Protein AF-A0A1F2S5M9-F1 (afdb_monomer_lite)

Sequence (280 aa):
MNDLARQRQQELHKTRPYYQCRPSGPESERYGGWKRVLQTPAAIAILNDDLTYRLVHMDGRQLEANPAPSWMGYSVGRWEGDTLVVESAGFNDKTWVSRYGVSHTEALRITERYRRSDFGHLQVEVTYTDPAAYVKPWGFKLDMALAADTEMLEAVCENSSEHWAGSLSDAANRAVSLPPDVLARYVGVYSGRYGGNTRTIDVSLSGGQLVAKIVGATAVEGGLGATGLDEDAARVLVPQSQTLFDGVGLGYQFVVDDKGVATALVEIHVSGSYAYPRQR

Radius of gyration: 21.71 Å; chains: 1; bounding box: 52×37×66 Å

Secondary structure (DSSP, 8-state):
--HHHHHHHHTTTTT-TTTTTS--TT-GGGSSS-EEEEE-SSEEEEEETTS-EEEEE-SSPPPPSSPPPBSS-EEEEEEETTEEEEEEE-B-TTSEEETTTEE--TT-EEEEEEEE-SSSEEEEEEEEE-TTT-SS-EEEEEEEE--TT--PPP----S-GGG----HHHHHHTPPP--HHHHGGG-EEEEEEETTEEEEEEEEEETTEEEEEEES----TTSSS-TTT-TT--EEEEESSSSEEE-SS-EEEEEE-TTS-EEEEEEEETTEEEEEEBP-

pLDDT: mean 87.89, std 13.56, range [35.03, 98.69]

Foldseek 3Di:
DDPQLVVCLQQLVQLACVLQLHQQAQAQLQVQADWDWDDDCQWIWTAGLQRDIAIEGENPDDDDPADAADRHFHWYWDDDDQKIKIKGARHPQSHANYSSRHTAHSQKIKIWIWHAPDPFKIKIKMWIDGVVRDPDIDIDIDIYTDPPPDDRHHDYDPDHSPVPDDGNVVLQVLFDDDDLVLLVLAAAKFWDDDPNDIWIWGWDADPNFIKIFIPDDDQDDPDADHVPGDHGPIWTWGHNDSAWTDTSQWIWGFDADPVSRGQWIWIQDPVGIDITGGDD

Structure (mmCIF, N/CA/C/O backbone):
data_AF-A0A1F2S5M9-F1
#
_entry.id   AF-A0A1F2S5M9-F1
#
loop_
_atom_site.group_PDB
_atom_site.id
_atom_site.type_symbol
_atom_site.label_atom_id
_atom_site.label_alt_id
_atom_site.label_comp_id
_atom_site.label_asym_id
_atom_site.label_entity_id
_atom_site.label_seq_id
_atom_site.pdbx_PDB_ins_code
_atom_site.Cartn_x
_atom_site.Cartn_y
_atom_site.Cartn_z
_atom_site.occupancy
_atom_site.B_iso_or_equiv
_atom_site.auth_seq_id
_atom_site.auth_comp_id
_atom_site.auth_asym_id
_atom_site.auth_atom_id
_atom_site.pdbx_PDB_model_num
ATOM 1 N N . MET A 1 1 ? 9.083 11.516 -1.306 1.00 51.78 1 MET A N 1
ATOM 2 C CA . MET A 1 1 ? 9.378 10.150 -0.822 1.00 51.78 1 MET A CA 1
ATOM 3 C C . MET A 1 1 ? 10.697 10.164 -0.050 1.00 51.78 1 MET A C 1
ATOM 5 O O . MET A 1 1 ? 11.665 10.684 -0.590 1.00 51.78 1 MET A O 1
ATOM 9 N N . ASN A 1 2 ? 10.714 9.680 1.200 1.00 66.00 2 ASN A N 1
ATOM 10 C CA . ASN A 1 2 ? 11.917 9.617 2.053 1.00 66.00 2 ASN A CA 1
ATOM 11 C C . ASN A 1 2 ? 12.931 8.586 1.500 1.00 66.00 2 ASN A C 1
ATOM 13 O O . ASN A 1 2 ? 12.520 7.616 0.857 1.00 66.00 2 ASN A O 1
ATOM 17 N N . ASP A 1 3 ? 14.227 8.772 1.757 1.00 74.88 3 ASP A N 1
ATOM 18 C CA . ASP A 1 3 ? 15.330 7.949 1.232 1.00 74.88 3 ASP A CA 1
ATOM 19 C C . ASP A 1 3 ? 15.166 6.459 1.562 1.00 74.88 3 ASP A C 1
ATOM 21 O O . ASP A 1 3 ? 15.401 5.601 0.712 1.00 74.88 3 ASP A O 1
ATOM 25 N N . LEU A 1 4 ? 14.641 6.140 2.748 1.00 82.75 4 LEU A N 1
ATOM 26 C CA . LEU A 1 4 ? 14.382 4.759 3.166 1.00 82.75 4 LEU A CA 1
ATOM 27 C C . LEU A 1 4 ? 13.311 4.052 2.315 1.00 82.75 4 LEU A C 1
ATOM 29 O O . LEU A 1 4 ? 13.442 2.868 2.009 1.00 82.75 4 LEU A O 1
ATOM 33 N N . ALA A 1 5 ? 12.249 4.757 1.915 1.00 79.88 5 ALA A N 1
ATOM 34 C CA . ALA A 1 5 ? 11.209 4.175 1.061 1.00 79.88 5 ALA A CA 1
ATOM 35 C C . ALA A 1 5 ? 11.765 3.867 -0.339 1.00 79.88 5 ALA A C 1
ATOM 37 O O . ALA A 1 5 ? 11.519 2.793 -0.889 1.00 79.88 5 ALA A O 1
ATOM 38 N N . ARG A 1 6 ? 12.611 4.765 -0.863 1.00 76.69 6 ARG A N 1
ATOM 39 C CA . ARG A 1 6 ? 13.324 4.563 -2.130 1.00 76.69 6 ARG A CA 1
ATOM 40 C C . ARG A 1 6 ? 14.277 3.370 -2.060 1.00 76.69 6 ARG A C 1
ATOM 42 O O . ARG A 1 6 ? 14.289 2.554 -2.976 1.00 76.69 6 ARG A O 1
ATOM 49 N N . GLN A 1 7 ? 15.035 3.235 -0.972 1.00 82.69 7 GLN A N 1
ATOM 50 C CA . GLN A 1 7 ? 15.901 2.074 -0.762 1.00 82.69 7 GLN A CA 1
ATOM 51 C C . GLN A 1 7 ? 15.090 0.769 -0.760 1.00 82.69 7 GLN A C 1
ATOM 53 O O . GLN A 1 7 ? 15.418 -0.170 -1.481 1.00 82.69 7 GLN A O 1
ATOM 58 N N . ARG A 1 8 ? 13.982 0.714 -0.009 1.00 86.25 8 ARG A N 1
ATOM 59 C CA . ARG A 1 8 ? 13.109 -0.473 0.036 1.00 86.25 8 ARG A CA 1
ATOM 60 C C . ARG A 1 8 ? 12.570 -0.847 -1.340 1.00 86.25 8 ARG A C 1
ATOM 62 O O . ARG A 1 8 ? 12.496 -2.030 -1.650 1.00 86.25 8 ARG A O 1
ATOM 69 N N . GLN A 1 9 ? 12.235 0.135 -2.172 1.00 80.19 9 GLN A N 1
ATOM 70 C CA . GLN A 1 9 ? 11.818 -0.099 -3.553 1.00 80.19 9 GLN A CA 1
ATOM 71 C C . GLN A 1 9 ? 12.937 -0.720 -4.404 1.00 80.19 9 GLN A C 1
ATOM 73 O O . GLN A 1 9 ? 12.682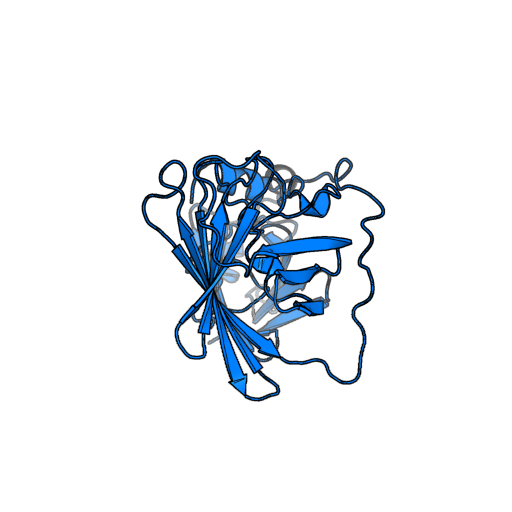 -1.645 -5.174 1.00 80.19 9 GLN A O 1
ATOM 78 N N . GLN A 1 10 ? 14.183 -0.262 -4.244 1.00 79.50 10 GLN A N 1
ATOM 79 C CA . GLN A 1 10 ? 15.343 -0.844 -4.933 1.00 79.50 10 GLN A CA 1
ATOM 80 C C . GLN A 1 10 ? 15.603 -2.297 -4.522 1.00 79.50 10 GLN A C 1
ATOM 82 O O . GLN A 1 10 ? 16.083 -3.095 -5.327 1.00 79.50 10 GLN A O 1
ATOM 87 N N . GLU A 1 11 ? 15.235 -2.653 -3.296 1.00 84.81 11 GLU A N 1
ATOM 88 C CA . GLU A 1 11 ? 15.290 -4.011 -2.754 1.00 84.81 11 GLU A CA 1
ATOM 89 C C . GLU A 1 11 ? 13.987 -4.805 -2.971 1.00 84.81 11 GLU A C 1
ATOM 91 O O . GLU A 1 11 ? 13.746 -5.806 -2.293 1.00 84.81 11 GLU A O 1
ATOM 96 N N . LEU A 1 12 ? 13.126 -4.356 -3.894 1.00 82.56 12 LEU A N 1
ATOM 97 C CA . LEU A 1 12 ? 11.857 -5.006 -4.248 1.00 82.56 12 LEU A CA 1
ATOM 98 C C . LEU A 1 12 ? 10.930 -5.238 -3.043 1.00 82.56 12 LEU A C 1
ATOM 100 O O . LEU A 1 12 ? 10.154 -6.191 -3.004 1.00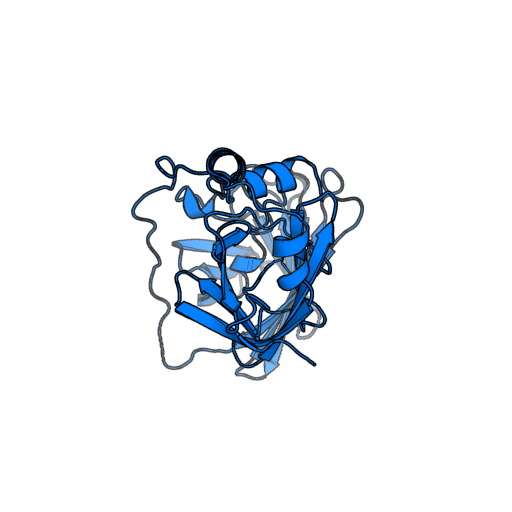 82.56 12 LEU A O 1
ATOM 104 N N . HIS A 1 13 ? 11.019 -4.367 -2.038 1.00 87.19 13 HIS A N 1
ATOM 105 C CA . HIS A 1 13 ? 10.249 -4.424 -0.799 1.00 87.19 13 HIS A CA 1
ATOM 106 C C . HIS A 1 13 ? 10.356 -5.766 -0.061 1.00 87.19 13 HIS A C 1
ATOM 108 O O . HIS A 1 13 ? 9.476 -6.094 0.733 1.00 87.19 13 HIS A O 1
ATOM 114 N N . LYS A 1 14 ? 11.426 -6.545 -0.274 1.00 87.38 14 LYS A N 1
ATOM 115 C CA . LYS A 1 14 ? 11.588 -7.890 0.309 1.00 87.38 14 LYS A CA 1
ATOM 116 C C . LYS A 1 14 ? 11.483 -7.919 1.839 1.00 87.38 14 LYS A C 1
ATOM 118 O O . LYS A 1 14 ? 11.120 -8.939 2.415 1.00 87.38 14 LYS A O 1
ATOM 123 N N . THR A 1 15 ? 11.754 -6.790 2.496 1.00 90.12 15 THR A N 1
ATOM 124 C CA . THR A 1 15 ? 11.677 -6.597 3.953 1.00 90.12 15 THR A CA 1
ATOM 125 C C . THR A 1 15 ? 10.315 -6.101 4.453 1.00 90.12 15 THR A C 1
ATOM 127 O O . THR A 1 15 ? 10.180 -5.786 5.635 1.00 90.12 15 THR A O 1
ATOM 130 N N . ARG A 1 16 ? 9.293 -6.021 3.589 1.00 91.81 16 ARG A N 1
ATOM 131 C CA . ARG A 1 16 ? 7.923 -5.661 3.983 1.00 91.81 16 ARG A CA 1
ATOM 132 C C . ARG A 1 16 ? 7.441 -6.608 5.091 1.00 91.81 16 ARG A C 1
ATOM 134 O O . ARG A 1 16 ? 7.526 -7.818 4.885 1.00 91.81 16 ARG A O 1
ATOM 141 N N . PRO A 1 17 ? 6.891 -6.105 6.216 1.00 92.62 17 PRO A N 1
ATOM 142 C CA . PRO A 1 17 ? 6.472 -6.937 7.350 1.00 92.62 17 PRO A CA 1
ATOM 143 C C . PRO A 1 17 ? 5.590 -8.119 6.946 1.00 92.62 17 PRO A C 1
ATOM 145 O O . PRO A 1 17 ? 5.822 -9.240 7.389 1.00 92.62 17 PRO A O 1
ATOM 148 N N . TYR A 1 18 ? 4.659 -7.888 6.019 1.00 90.19 18 TYR A N 1
ATOM 149 C CA . TYR A 1 18 ? 3.797 -8.937 5.491 1.00 90.19 18 TYR A CA 1
ATOM 150 C C . TYR A 1 18 ? 4.561 -10.098 4.838 1.00 90.19 18 TYR A C 1
ATOM 152 O O . TYR A 1 18 ? 4.240 -11.256 5.073 1.00 90.19 18 TYR A O 1
ATOM 160 N N . TYR A 1 19 ? 5.601 -9.808 4.049 1.00 91.06 19 TYR A N 1
ATOM 161 C CA . TYR A 1 19 ? 6.431 -10.850 3.432 1.00 91.06 19 TYR A CA 1
ATOM 162 C C . TYR A 1 19 ? 7.326 -11.554 4.456 1.00 91.06 19 TYR A C 1
ATOM 164 O O . TYR A 1 19 ? 7.757 -12.677 4.242 1.00 91.06 19 TYR A O 1
ATOM 172 N N . GLN A 1 20 ? 7.557 -10.925 5.605 1.00 92.38 20 GLN A N 1
ATOM 173 C CA . GLN A 1 20 ? 8.313 -11.479 6.726 1.00 92.38 20 GLN A CA 1
ATOM 174 C C . GLN A 1 20 ? 7.430 -12.297 7.687 1.00 92.38 20 GLN A C 1
ATOM 176 O O . GLN A 1 20 ? 7.847 -12.562 8.812 1.00 92.38 20 GLN A O 1
ATOM 181 N N . CYS A 1 21 ? 6.202 -12.652 7.282 1.00 93.31 21 CYS A N 1
ATOM 182 C CA . CYS A 1 21 ? 5.189 -13.293 8.129 1.00 93.31 21 CYS A CA 1
ATOM 183 C C . CYS A 1 21 ? 4.944 -12.560 9.459 1.00 93.31 21 CYS A C 1
ATOM 185 O O . CYS A 1 21 ? 4.685 -13.170 10.496 1.00 93.31 21 CYS A O 1
ATOM 187 N N . ARG A 1 22 ? 5.047 -11.228 9.443 1.00 93.69 22 ARG A N 1
ATOM 188 C CA . ARG A 1 22 ? 4.749 -10.363 10.588 1.00 93.69 22 ARG A CA 1
ATOM 189 C C . ARG A 1 22 ? 3.435 -9.624 10.342 1.00 93.69 22 ARG A C 1
ATOM 191 O O . ARG A 1 22 ? 3.109 -9.356 9.183 1.00 93.69 22 ARG A O 1
ATOM 198 N N . PRO A 1 23 ? 2.704 -9.238 11.405 1.00 94.12 23 PRO A N 1
ATOM 199 C CA . PRO A 1 23 ? 1.534 -8.387 11.258 1.00 94.12 23 PRO A CA 1
ATOM 200 C C . PRO A 1 23 ? 1.861 -7.136 10.440 1.00 94.12 23 PRO A C 1
ATOM 202 O O . PRO A 1 23 ? 2.879 -6.478 10.665 1.00 94.12 23 PRO A O 1
ATOM 205 N N . SER A 1 24 ? 0.984 -6.796 9.500 1.00 92.12 24 SER A N 1
ATOM 206 C CA . SER A 1 24 ? 1.174 -5.620 8.640 1.00 92.12 24 SER A CA 1
ATOM 207 C C . SER A 1 24 ? 0.912 -4.304 9.382 1.00 92.12 24 SER A C 1
ATOM 209 O O . SER A 1 24 ? 1.327 -3.243 8.921 1.00 92.12 24 SER A O 1
ATOM 211 N N . GLY A 1 25 ? 0.237 -4.371 10.534 1.00 94.38 25 GLY A N 1
ATOM 212 C CA . GLY A 1 25 ? -0.130 -3.211 11.333 1.00 94.38 25 GLY A CA 1
ATOM 213 C C . GLY A 1 25 ? -1.063 -2.264 10.572 1.00 94.38 25 GLY A C 1
ATOM 214 O O . GLY A 1 25 ? -2.034 -2.730 9.973 1.00 94.38 25 GLY A O 1
ATOM 215 N N . PRO A 1 26 ? -0.800 -0.947 10.577 1.00 94.25 26 PRO A N 1
ATOM 216 C CA . PRO A 1 26 ? -1.680 0.056 9.988 1.00 94.25 26 PRO A CA 1
ATOM 217 C C . PRO A 1 26 ? -1.490 0.246 8.474 1.00 94.25 26 PRO A C 1
ATOM 219 O O . PRO A 1 26 ? -1.783 1.324 7.959 1.00 94.25 26 PRO A O 1
ATOM 222 N N . GLU A 1 27 ? -0.983 -0.755 7.754 1.00 92.69 27 GLU A N 1
ATOM 223 C CA . GLU A 1 27 ? -0.744 -0.681 6.311 1.00 92.69 27 GLU A CA 1
ATOM 224 C C . GLU A 1 27 ? -2.032 -0.370 5.526 1.00 92.69 27 GLU A C 1
ATOM 226 O O . GLU A 1 27 ? -3.035 -1.070 5.666 1.00 92.69 27 GLU A O 1
ATOM 231 N N . SER A 1 28 ? -2.012 0.662 4.675 1.00 89.25 28 SER A N 1
ATOM 232 C CA . SER A 1 28 ? -3.197 1.173 3.973 1.00 89.25 28 SER A CA 1
ATOM 233 C C . SER A 1 28 ? -3.886 0.116 3.113 1.00 89.25 28 SER A C 1
ATOM 235 O O . SER A 1 28 ? -5.111 0.019 3.094 1.00 89.25 28 SER A O 1
ATOM 237 N N . GLU A 1 29 ? -3.113 -0.753 2.464 1.00 85.44 29 GLU A N 1
ATOM 238 C CA . GLU A 1 29 ? -3.644 -1.849 1.653 1.00 85.44 29 GLU A CA 1
ATOM 239 C C . GLU A 1 29 ? -4.407 -2.905 2.449 1.00 85.44 29 GLU A C 1
ATOM 241 O O . GLU A 1 29 ? -5.155 -3.690 1.870 1.00 85.44 29 GLU A O 1
ATOM 246 N N . ARG A 1 30 ? -4.240 -2.944 3.773 1.00 88.56 30 ARG A N 1
ATOM 247 C CA . ARG A 1 30 ? -4.950 -3.901 4.623 1.00 88.56 30 ARG A CA 1
ATOM 248 C C . 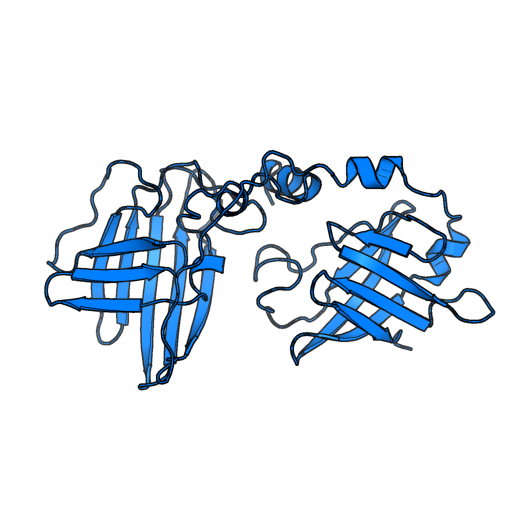ARG A 1 30 ? -6.375 -3.478 4.925 1.00 88.56 30 ARG A C 1
ATOM 250 O O . ARG A 1 30 ? -7.127 -4.318 5.410 1.00 88.56 30 ARG A O 1
ATOM 257 N N . TYR A 1 31 ? -6.774 -2.243 4.617 1.00 89.50 31 TYR A N 1
ATOM 258 C CA . TYR A 1 31 ? -8.142 -1.777 4.847 1.00 89.50 31 TYR A CA 1
ATOM 259 C C . TYR A 1 31 ? -9.150 -2.367 3.847 1.00 89.50 31 TYR A C 1
ATOM 261 O O . TYR A 1 31 ? -10.233 -2.756 4.271 1.00 89.50 31 TYR A O 1
ATOM 269 N N . GLY A 1 32 ? -8.787 -2.499 2.564 1.00 84.44 32 GLY A N 1
ATOM 270 C CA . GLY A 1 32 ? -9.682 -2.982 1.492 1.00 84.44 32 GLY A CA 1
ATOM 271 C C . GLY A 1 32 ? -9.803 -4.502 1.343 1.00 84.44 32 GLY A C 1
ATOM 272 O O . GLY A 1 32 ? -10.546 -4.980 0.492 1.00 84.44 32 GLY A O 1
ATOM 273 N N . GLY A 1 33 ? -9.078 -5.278 2.154 1.00 85.06 33 GLY A N 1
ATOM 274 C CA . GLY A 1 33 ? -9.153 -6.741 2.135 1.00 85.06 33 GLY A CA 1
ATOM 275 C C . GLY A 1 33 ? -10.409 -7.300 2.809 1.00 85.06 33 GLY A C 1
ATOM 276 O O . GLY A 1 33 ? -11.256 -6.560 3.311 1.00 85.06 33 GLY A O 1
ATOM 277 N N . TRP A 1 34 ? -10.490 -8.629 2.893 1.00 90.75 34 TRP A N 1
ATOM 278 C CA . TRP A 1 34 ? -11.540 -9.297 3.659 1.00 90.75 34 TRP A CA 1
ATOM 279 C C . TRP A 1 34 ? -11.535 -8.827 5.117 1.00 90.75 34 TRP A C 1
ATOM 281 O O . TRP A 1 34 ? -10.478 -8.696 5.750 1.00 90.75 34 TRP A O 1
ATOM 291 N N . LYS A 1 35 ? -12.735 -8.547 5.631 1.00 93.94 35 LYS A N 1
ATOM 292 C CA . LYS A 1 35 ? -12.976 -8.192 7.028 1.00 93.94 35 LYS A CA 1
ATOM 293 C C . LYS A 1 35 ? -14.190 -8.938 7.533 1.00 93.94 35 LYS A C 1
ATOM 295 O O . LYS A 1 35 ? -15.242 -8.923 6.897 1.00 93.94 35 LYS A O 1
ATOM 300 N N . ARG A 1 36 ? -14.076 -9.488 8.738 1.00 94.88 36 ARG A N 1
ATOM 301 C CA . ARG A 1 36 ? -15.243 -9.881 9.528 1.00 94.88 36 ARG A CA 1
ATOM 302 C C . ARG A 1 36 ? -15.409 -8.894 10.669 1.00 94.88 36 ARG A C 1
ATOM 304 O O . ARG A 1 36 ? -14.541 -8.788 11.530 1.00 94.88 36 ARG A O 1
ATOM 311 N N . VAL A 1 37 ? -16.523 -8.169 10.664 1.00 94.94 37 VAL A N 1
ATOM 312 C CA . VAL A 1 37 ? -16.844 -7.186 11.702 1.00 94.94 37 VAL A CA 1
ATOM 313 C C . VAL A 1 37 ? -17.853 -7.797 12.663 1.00 94.94 37 VAL A C 1
ATOM 315 O O . VAL A 1 37 ? -18.958 -8.163 12.270 1.00 94.94 37 VAL A O 1
ATOM 318 N N . LEU A 1 38 ? -17.463 -7.910 13.928 1.00 96.06 38 LEU A N 1
ATOM 319 C CA . LEU A 1 38 ? -18.316 -8.373 15.015 1.00 96.06 38 LEU A CA 1
ATOM 320 C C . LEU A 1 38 ? -18.560 -7.202 15.958 1.00 96.06 38 LEU A C 1
ATOM 322 O O . LEU A 1 38 ? -17.618 -6.610 16.479 1.00 96.06 38 LEU A O 1
ATOM 326 N N . GLN A 1 39 ? -19.823 -6.864 16.187 1.00 96.00 39 GLN A N 1
ATOM 327 C CA . GLN A 1 39 ? -20.198 -5.726 17.015 1.00 96.00 39 GLN A CA 1
ATOM 328 C C . GLN A 1 39 ? -20.935 -6.183 18.270 1.00 96.00 39 GLN A C 1
ATOM 330 O O . GLN A 1 39 ? -21.873 -6.975 18.217 1.00 96.00 39 GLN A O 1
ATOM 335 N N . THR A 1 40 ? -20.528 -5.618 19.400 1.00 96.00 40 THR A N 1
ATOM 336 C CA . THR A 1 40 ? -21.239 -5.665 20.678 1.00 96.00 40 THR A CA 1
ATOM 337 C C . THR A 1 40 ? -21.479 -4.230 21.158 1.00 96.00 40 THR A C 1
ATOM 339 O O . THR A 1 40 ? -20.872 -3.301 20.619 1.00 96.00 40 THR A O 1
ATOM 342 N N . PRO A 1 41 ? -22.308 -4.006 22.192 1.00 92.38 41 PRO A N 1
ATOM 343 C CA . PRO A 1 41 ? -22.450 -2.671 22.771 1.00 92.38 41 PRO A CA 1
ATOM 344 C C . PRO A 1 41 ? -21.141 -2.089 23.331 1.00 92.38 41 PRO A C 1
ATOM 346 O O . PRO A 1 41 ? -20.976 -0.876 23.331 1.00 92.38 41 PRO A O 1
ATOM 349 N N . ALA A 1 42 ? -20.213 -2.932 23.802 1.00 95.25 42 ALA A N 1
ATOM 350 C CA . ALA A 1 42 ? -18.981 -2.489 24.462 1.00 95.25 42 ALA A CA 1
ATOM 351 C C . ALA A 1 42 ? -17.772 -2.381 23.518 1.00 95.25 42 ALA A C 1
ATOM 353 O O . ALA A 1 42 ? -16.818 -1.659 23.813 1.00 95.25 42 ALA A O 1
ATOM 354 N N . ALA A 1 43 ? -17.778 -3.109 22.400 1.00 97.69 43 ALA A N 1
ATOM 355 C CA . ALA A 1 43 ? -16.659 -3.139 21.468 1.00 97.69 43 ALA A CA 1
ATOM 356 C C . ALA A 1 43 ? -17.064 -3.605 20.067 1.00 97.69 43 ALA A C 1
ATOM 358 O O . ALA A 1 43 ? -17.998 -4.397 19.903 1.00 97.69 43 ALA A O 1
ATOM 359 N N . ILE A 1 44 ? -16.290 -3.169 19.076 1.00 98.38 44 ILE A N 1
ATOM 360 C CA . ILE A 1 44 ? -16.300 -3.695 17.711 1.00 98.38 44 ILE A CA 1
ATOM 361 C C . ILE A 1 44 ? -14.978 -4.427 17.482 1.00 98.38 44 ILE A C 1
ATOM 363 O O . ILE A 1 44 ? -13.909 -3.844 17.642 1.00 98.38 44 ILE A O 1
ATOM 367 N N . ALA A 1 45 ? -15.041 -5.700 17.106 1.00 98.00 45 ALA A N 1
ATOM 368 C CA . ALA A 1 45 ? -13.887 -6.468 16.663 1.00 98.00 45 ALA A CA 1
ATOM 369 C C . ALA A 1 45 ? -13.864 -6.516 15.132 1.00 98.00 45 ALA A C 1
ATOM 371 O O . ALA A 1 45 ? -14.844 -6.917 14.503 1.00 98.00 45 ALA A O 1
ATOM 372 N N . ILE A 1 46 ? -12.742 -6.118 14.541 1.00 97.06 46 ILE A N 1
ATOM 373 C CA . ILE A 1 46 ? -12.475 -6.234 13.107 1.00 97.06 46 ILE A CA 1
ATOM 374 C C . ILE A 1 46 ? -11.429 -7.331 12.944 1.00 97.06 46 ILE A C 1
ATOM 376 O O . ILE A 1 46 ? -10.277 -7.153 13.340 1.00 97.06 46 ILE A O 1
ATOM 380 N N . LEU A 1 47 ? -11.845 -8.473 12.406 1.00 96.69 47 LEU A N 1
ATOM 381 C CA . LEU A 1 47 ? -10.970 -9.605 12.124 1.00 96.69 47 LEU A CA 1
ATOM 382 C C . LEU A 1 47 ? -10.455 -9.501 10.691 1.00 96.69 47 LEU A C 1
ATOM 384 O O . LEU A 1 47 ? -11.232 -9.209 9.776 1.00 96.69 47 LEU A O 1
ATOM 388 N N . ASN A 1 48 ? -9.166 -9.764 10.515 1.00 95.44 48 ASN A N 1
ATOM 389 C CA . ASN A 1 48 ? -8.503 -9.819 9.221 1.00 95.44 48 ASN A CA 1
ATOM 390 C C . ASN A 1 48 ? -8.282 -11.278 8.800 1.00 95.44 48 ASN A C 1
ATOM 392 O O . ASN A 1 48 ? -8.272 -12.185 9.634 1.00 95.44 48 ASN A O 1
ATOM 396 N N . ASP A 1 49 ? -8.091 -11.492 7.503 1.00 93.69 49 ASP A N 1
ATOM 397 C CA . ASP A 1 49 ? -7.754 -12.792 6.918 1.00 93.69 49 ASP A CA 1
ATOM 398 C C . ASP A 1 49 ? -6.388 -13.309 7.399 1.00 93.69 49 ASP A C 1
ATOM 400 O O . ASP A 1 49 ? -6.227 -14.501 7.631 1.00 93.69 49 ASP A O 1
ATOM 404 N N . ASP A 1 50 ? -5.426 -12.419 7.649 1.00 92.56 50 ASP A N 1
ATOM 405 C CA . ASP A 1 50 ? -4.082 -12.740 8.158 1.00 92.56 50 ASP A CA 1
ATOM 406 C C . ASP A 1 50 ? -4.019 -13.104 9.658 1.00 92.56 50 ASP A C 1
ATOM 408 O O . ASP A 1 50 ? -2.966 -12.990 10.289 1.00 92.56 50 ASP A O 1
ATOM 412 N N . LEU A 1 51 ? -5.147 -13.528 10.241 1.00 93.38 51 LEU A N 1
ATOM 413 C CA . LEU A 1 51 ? -5.318 -13.906 11.651 1.00 93.38 51 LEU A CA 1
ATOM 414 C C . LEU A 1 51 ? -5.061 -12.778 12.665 1.00 93.38 51 LEU A C 1
ATOM 416 O O . LEU A 1 51 ? -5.136 -13.002 13.876 1.00 93.38 51 LEU A O 1
ATOM 420 N N . THR A 1 52 ? -4.797 -11.552 12.208 1.00 95.06 52 THR A N 1
ATOM 421 C CA . THR A 1 52 ? -4.759 -10.384 13.087 1.00 95.06 52 THR A CA 1
ATOM 422 C C . THR A 1 52 ? -6.168 -9.867 13.363 1.00 95.06 52 THR A C 1
ATOM 424 O O . THR A 1 52 ? -7.126 -10.118 12.628 1.00 95.06 52 THR A O 1
ATOM 427 N N . TYR A 1 53 ? -6.307 -9.104 14.442 1.00 95.50 53 TYR A N 1
ATOM 428 C CA . TYR A 1 53 ? -7.558 -8.443 14.774 1.00 95.50 53 TYR A CA 1
ATOM 429 C C . TYR A 1 53 ? -7.303 -7.045 15.316 1.00 95.50 53 TYR A C 1
ATOM 431 O O . TYR A 1 53 ? -6.229 -6.730 15.834 1.00 95.50 53 TYR A O 1
ATOM 439 N N . ARG A 1 54 ? -8.335 -6.214 15.225 1.00 95.25 54 ARG A N 1
ATOM 440 C CA . ARG A 1 54 ? -8.417 -4.926 15.903 1.00 95.25 54 ARG A CA 1
ATOM 441 C C . ARG A 1 54 ? -9.622 -4.942 16.819 1.00 95.25 54 ARG A C 1
ATOM 443 O O . ARG A 1 54 ? -10.704 -5.358 16.409 1.00 95.25 54 ARG A O 1
ATOM 450 N N . LEU A 1 55 ? -9.430 -4.480 18.046 1.00 96.88 55 LEU A N 1
ATOM 451 C CA . LEU A 1 55 ? -10.514 -4.266 18.990 1.00 96.88 55 LEU A CA 1
ATOM 452 C C . LEU A 1 55 ? -10.712 -2.764 19.162 1.00 96.88 55 LEU A C 1
ATOM 454 O O . LEU A 1 55 ? -9.833 -2.070 19.666 1.00 96.88 55 LEU A O 1
ATOM 458 N N . VAL A 1 56 ? -11.866 -2.273 18.730 1.00 98.38 56 VAL A N 1
ATOM 459 C CA . VAL A 1 56 ? -12.286 -0.887 18.910 1.00 98.38 56 VAL A CA 1
ATOM 460 C C . VAL A 1 56 ? -13.163 -0.822 20.151 1.00 98.38 56 VAL A C 1
ATOM 462 O O . VAL A 1 56 ? -14.265 -1.377 20.173 1.00 98.38 56 VAL A O 1
ATOM 465 N N . HIS A 1 57 ? -12.673 -0.159 21.194 1.00 98.31 57 HIS A N 1
ATOM 466 C CA . HIS A 1 57 ? -13.430 0.047 22.424 1.00 98.31 57 HIS A CA 1
ATOM 467 C C . HIS A 1 57 ? -14.532 1.089 22.209 1.00 98.31 57 HIS A C 1
ATOM 469 O O . HIS A 1 57 ? -14.253 2.201 21.771 1.00 98.31 57 HIS A O 1
ATOM 475 N N . MET A 1 58 ? -15.776 0.726 22.529 1.00 98.25 58 MET A N 1
ATOM 476 C CA . MET A 1 58 ? -16.975 1.548 22.301 1.00 98.25 58 MET A CA 1
ATOM 477 C C . MET A 1 58 ? -17.634 2.020 23.608 1.00 98.25 58 MET A C 1
ATOM 479 O O . MET A 1 58 ? -18.748 2.533 23.594 1.00 98.25 58 MET A O 1
ATOM 483 N N . ASP A 1 59 ? -16.965 1.851 24.748 1.00 96.25 59 ASP A N 1
ATOM 484 C CA . ASP A 1 59 ? -17.491 2.138 26.090 1.00 96.25 59 ASP A CA 1
ATOM 485 C C . ASP A 1 59 ? -17.320 3.603 26.537 1.00 96.25 59 ASP A C 1
ATOM 487 O O . ASP A 1 59 ? -17.505 3.928 27.709 1.00 96.25 59 ASP A O 1
ATOM 491 N N . GLY A 1 60 ? -16.968 4.499 25.611 1.00 94.75 60 GLY A N 1
ATOM 492 C CA . GLY A 1 60 ? -16.828 5.935 25.865 1.00 94.75 60 GLY A CA 1
ATOM 493 C C . GLY A 1 60 ? -15.509 6.350 26.520 1.00 94.75 60 GLY A C 1
ATOM 494 O O . GLY A 1 60 ? -15.334 7.532 26.832 1.00 94.75 60 GLY A O 1
ATOM 495 N N . ARG A 1 61 ? -14.566 5.419 26.718 1.00 96.25 61 ARG A N 1
ATOM 496 C CA . ARG A 1 61 ? -13.218 5.763 27.184 1.00 96.25 61 ARG A CA 1
ATOM 497 C C . ARG A 1 61 ? -12.501 6.674 26.183 1.00 96.25 61 ARG A C 1
ATOM 499 O O . ARG A 1 61 ? -12.733 6.614 24.977 1.00 96.25 61 ARG A O 1
ATOM 506 N N . GLN A 1 62 ? -11.595 7.497 26.696 1.00 96.25 62 GLN A N 1
ATOM 507 C CA . GLN A 1 62 ? -10.703 8.296 25.860 1.00 96.25 62 GLN A CA 1
ATOM 508 C C . GLN A 1 62 ? -9.557 7.437 25.327 1.00 96.25 62 GLN A C 1
ATOM 510 O O . GLN A 1 62 ? -9.167 6.452 25.957 1.00 96.25 62 GLN A O 1
ATOM 515 N N . LEU A 1 63 ? -9.004 7.834 24.180 1.00 96.31 63 LEU A N 1
ATOM 516 C CA . LEU A 1 63 ? -7.791 7.215 23.664 1.00 96.31 63 LEU A CA 1
ATOM 517 C C . LEU A 1 63 ? -6.657 7.422 24.672 1.00 96.31 63 LEU A C 1
ATOM 519 O O . LEU A 1 63 ? -6.432 8.536 25.149 1.00 96.31 63 LEU A O 1
ATOM 523 N N . GLU A 1 64 ? -5.943 6.349 25.000 1.00 92.50 64 GLU A N 1
ATOM 524 C CA . GLU A 1 64 ? -4.798 6.439 25.898 1.00 92.50 64 GLU A CA 1
ATOM 525 C C . GLU A 1 64 ? -3.744 7.391 25.311 1.00 92.50 64 GLU A C 1
ATOM 527 O O . GLU A 1 64 ? -3.452 7.368 24.114 1.00 92.50 64 GLU A O 1
ATOM 532 N N . ALA A 1 65 ? -3.157 8.246 26.150 1.00 90.38 65 ALA A N 1
ATOM 533 C CA . ALA A 1 65 ? -2.145 9.196 25.687 1.00 90.38 65 ALA A CA 1
ATOM 534 C C . ALA A 1 65 ? -0.849 8.486 25.253 1.00 90.38 65 ALA A C 1
ATOM 536 O O . ALA A 1 65 ? -0.205 8.905 24.287 1.00 90.38 65 ALA A O 1
ATOM 537 N N . ASN A 1 66 ? -0.492 7.406 25.959 1.00 89.75 66 ASN A N 1
ATOM 538 C CA . ASN A 1 66 ? 0.702 6.600 25.716 1.00 89.75 66 ASN A CA 1
ATOM 539 C C . ASN A 1 66 ? 0.423 5.090 25.900 1.00 89.75 66 ASN A C 1
ATOM 541 O O . ASN A 1 66 ? 0.909 4.493 26.863 1.00 89.75 66 ASN A O 1
ATOM 545 N N . PRO A 1 67 ? -0.409 4.485 25.034 1.00 90.94 67 PRO A N 1
ATOM 546 C CA . PRO A 1 67 ? -0.667 3.048 25.049 1.00 90.94 67 PRO A CA 1
ATOM 547 C C . PRO A 1 67 ? 0.620 2.261 24.786 1.00 90.94 67 PRO A C 1
ATOM 549 O O . PRO A 1 67 ? 1.497 2.713 24.049 1.00 90.94 67 PRO A O 1
ATOM 552 N N . ALA A 1 68 ? 0.713 1.057 25.353 1.00 92.75 68 ALA A N 1
ATOM 553 C CA . ALA A 1 68 ? 1.839 0.162 25.099 1.00 92.75 68 ALA A CA 1
ATOM 554 C C . ALA A 1 68 ? 1.967 -0.134 23.586 1.00 92.75 68 ALA A C 1
ATOM 556 O O . ALA A 1 68 ? 0.979 -0.564 22.978 1.00 92.75 68 ALA A O 1
ATOM 557 N N . PRO A 1 69 ? 3.153 0.057 22.971 1.00 95.75 69 PRO A N 1
ATOM 558 C CA . PRO A 1 69 ? 3.332 -0.181 21.545 1.00 95.75 69 PRO A CA 1
ATOM 559 C C . PRO A 1 69 ? 3.000 -1.621 21.145 1.00 95.75 69 PRO A C 1
ATOM 561 O O . PRO A 1 69 ? 3.528 -2.591 21.692 1.00 95.75 69 PRO A O 1
ATOM 564 N N . SER A 1 70 ? 2.139 -1.766 20.146 1.00 96.19 70 SER A N 1
ATOM 565 C CA . SER A 1 70 ? 1.684 -3.045 19.606 1.00 96.19 70 SER A CA 1
ATOM 566 C C . SER A 1 70 ? 1.611 -2.990 18.081 1.00 96.19 70 SER A C 1
ATOM 568 O O . SER A 1 70 ? 1.758 -1.935 17.473 1.00 96.19 70 SER A O 1
ATOM 570 N N . TRP A 1 71 ? 1.413 -4.134 17.431 1.00 96.19 71 TRP A N 1
ATOM 571 C CA . TRP A 1 71 ? 1.364 -4.186 15.968 1.00 96.19 71 TRP A CA 1
ATOM 572 C C . TRP A 1 71 ? 0.099 -3.537 15.394 1.00 96.19 71 TRP A C 1
ATOM 574 O O . TRP A 1 71 ? 0.168 -2.857 14.378 1.00 96.19 71 TRP A O 1
ATOM 584 N N . MET A 1 72 ? -1.046 -3.738 16.053 1.00 96.06 72 MET A N 1
ATOM 585 C CA . MET A 1 72 ? -2.362 -3.285 15.576 1.00 96.06 72 MET A CA 1
ATOM 586 C C . MET A 1 72 ? -2.867 -2.023 16.285 1.00 96.06 72 MET A C 1
ATOM 588 O O . MET A 1 72 ? -3.952 -1.536 15.966 1.00 96.06 72 MET A O 1
ATOM 592 N N . GLY A 1 73 ? -2.075 -1.490 17.217 1.00 96.25 73 GLY A N 1
ATOM 593 C CA . GLY A 1 73 ? -2.418 -0.320 18.010 1.00 96.25 73 GLY A CA 1
ATOM 594 C C . GLY A 1 73 ? -3.529 -0.574 19.029 1.00 96.25 73 GLY A C 1
ATOM 595 O O . GLY A 1 73 ? -4.012 -1.689 19.228 1.00 96.25 73 GLY A O 1
ATOM 596 N N . TYR A 1 74 ? -3.924 0.511 19.678 1.00 97.56 74 TYR A N 1
ATOM 597 C CA . TYR A 1 74 ? -5.054 0.607 20.585 1.00 97.56 74 TYR A CA 1
ATOM 598 C C . TYR A 1 74 ? -6.081 1.557 19.979 1.00 97.56 74 TYR A C 1
ATOM 600 O O . TYR A 1 74 ? -5.719 2.666 19.577 1.00 97.56 74 TYR A O 1
ATOM 608 N N . SER A 1 75 ? -7.344 1.131 19.915 1.00 98.19 75 SER A N 1
ATOM 609 C CA . SER A 1 75 ? -8.409 1.854 19.219 1.00 98.19 75 SER A CA 1
ATOM 610 C C . SER A 1 75 ? -9.597 2.137 20.136 1.00 98.19 75 SER A C 1
ATOM 612 O O . SER A 1 75 ? -10.085 1.252 20.842 1.00 98.19 75 SER A O 1
ATOM 614 N N . VAL A 1 76 ? -10.117 3.359 20.059 1.00 98.56 76 VAL A N 1
ATOM 615 C CA . VAL A 1 76 ? -11.397 3.757 20.662 1.00 98.56 76 VAL A CA 1
ATOM 616 C C . VAL A 1 76 ? -12.328 4.262 19.572 1.00 98.56 76 VAL A C 1
ATOM 618 O O . VAL A 1 76 ? -11.872 4.818 18.574 1.00 98.56 76 VAL A O 1
ATOM 621 N N . GLY A 1 77 ? -13.629 4.063 19.745 1.00 98.25 77 GLY A N 1
ATOM 622 C CA . GLY A 1 77 ? -14.626 4.478 18.774 1.00 98.25 77 GLY A CA 1
ATOM 623 C C . GLY A 1 77 ? -15.788 5.230 19.402 1.00 98.25 77 GLY A C 1
ATOM 624 O O . GLY A 1 77 ? -16.158 5.016 20.557 1.00 98.25 77 GLY A O 1
ATOM 625 N N . ARG A 1 78 ? -16.388 6.112 18.606 1.00 97.75 78 ARG A N 1
ATOM 626 C CA . ARG A 1 78 ? -17.619 6.835 18.938 1.00 97.75 78 ARG A CA 1
ATOM 627 C C . ARG A 1 78 ? -18.480 7.014 17.696 1.00 97.75 78 ARG A C 1
ATOM 629 O O . ARG A 1 78 ? -17.971 7.060 16.580 1.00 97.75 78 ARG A O 1
ATOM 636 N N . TRP A 1 79 ? -19.779 7.175 17.899 1.00 97.19 79 TRP A N 1
ATOM 637 C CA . TRP A 1 79 ? -20.699 7.525 16.823 1.00 97.19 79 TRP A CA 1
ATOM 638 C C . TRP A 1 79 ? -20.843 9.045 16.713 1.00 97.19 79 TRP A C 1
ATOM 640 O O . TRP A 1 79 ? -21.151 9.720 17.693 1.00 97.19 79 TRP A O 1
ATOM 650 N N . GLU A 1 80 ? -20.646 9.575 15.510 1.00 97.81 80 GLU A N 1
ATOM 651 C CA . GLU A 1 80 ? -20.978 10.944 15.114 1.00 97.81 80 GLU A CA 1
ATOM 652 C C . GLU A 1 80 ? -22.123 10.865 14.097 1.00 97.81 80 GLU A C 1
ATOM 654 O O . GLU A 1 80 ? -21.906 10.709 12.894 1.00 97.81 80 GLU A O 1
ATOM 659 N N . GLY A 1 81 ? -23.362 10.894 14.595 1.00 96.44 81 GLY A N 1
ATOM 660 C CA . GLY A 1 81 ? -24.538 10.604 13.776 1.00 96.44 81 GLY A CA 1
ATOM 661 C C . GLY A 1 81 ? -24.531 9.152 13.292 1.00 96.44 81 GLY A C 1
ATOM 662 O O . GLY A 1 81 ? -24.536 8.227 14.100 1.00 96.44 81 GLY A O 1
ATOM 663 N N . ASP A 1 82 ? -24.511 8.961 11.976 1.00 95.56 82 ASP A N 1
ATOM 664 C CA . ASP A 1 82 ? -24.461 7.657 11.300 1.00 95.56 82 ASP A CA 1
ATOM 665 C C . ASP A 1 82 ? -23.031 7.203 10.944 1.00 95.56 82 ASP A C 1
ATOM 667 O O . ASP A 1 82 ? -22.844 6.186 10.275 1.00 95.56 82 ASP A O 1
ATOM 671 N N . THR A 1 83 ? -22.015 7.957 11.372 1.00 98.25 83 THR A N 1
ATOM 672 C CA . THR A 1 83 ? -20.606 7.672 11.086 1.00 98.25 83 THR A CA 1
ATOM 673 C C . THR A 1 83 ? -19.902 7.186 12.348 1.00 98.25 83 THR A C 1
ATOM 675 O O . THR A 1 83 ? -19.886 7.884 13.362 1.00 98.25 83 THR A O 1
ATOM 678 N N . LEU A 1 84 ? -19.287 6.005 12.289 1.00 98.25 84 LEU A N 1
ATOM 679 C CA . LEU A 1 84 ? -18.387 5.535 13.339 1.00 98.25 84 LEU A CA 1
ATOM 680 C C . LEU A 1 84 ? -17.023 6.190 13.128 1.00 98.25 84 LEU A C 1
ATOM 682 O O . LEU A 1 84 ? -16.386 5.992 12.094 1.00 98.25 84 LEU A O 1
ATOM 686 N N . VAL A 1 85 ? -16.574 6.949 14.119 1.00 98.69 85 VAL A N 1
ATOM 687 C CA . VAL A 1 85 ? -15.232 7.524 14.156 1.00 98.69 85 VAL A CA 1
ATOM 688 C C . VAL A 1 85 ? -14.377 6.681 15.076 1.00 98.69 85 VAL A C 1
ATOM 690 O O . VAL A 1 85 ? -14.723 6.504 16.244 1.00 98.69 85 VAL A O 1
ATOM 693 N N . VAL A 1 86 ? -13.272 6.171 14.546 1.00 98.69 86 VAL A N 1
ATOM 694 C CA . VAL A 1 86 ? -12.285 5.392 15.290 1.00 98.69 86 VAL A CA 1
ATOM 695 C C . VAL A 1 86 ? -10.990 6.181 15.353 1.00 98.69 86 VAL A C 1
ATOM 697 O O . VAL A 1 86 ? -10.491 6.655 14.336 1.00 98.69 86 VAL A O 1
ATOM 700 N N . GLU A 1 87 ? -10.438 6.311 16.551 1.00 98.62 87 GLU A N 1
ATOM 701 C CA . GLU A 1 87 ? -9.127 6.906 16.779 1.00 98.62 87 GLU A CA 1
ATOM 702 C C . GLU A 1 87 ? -8.187 5.844 17.331 1.00 98.62 87 GLU A C 1
ATOM 704 O O . GLU A 1 87 ? -8.546 5.102 18.250 1.00 98.62 87 GLU A O 1
ATOM 709 N N . SER A 1 88 ? -6.985 5.768 16.762 1.00 98.25 88 SER A N 1
ATOM 710 C CA . SER A 1 88 ? -5.995 4.756 17.119 1.00 98.25 88 SER A CA 1
ATOM 711 C C . SER A 1 88 ? -4.612 5.353 17.382 1.00 98.25 88 SER A C 1
ATOM 713 O O . SER A 1 88 ? -4.178 6.290 16.705 1.00 98.25 88 SER A O 1
ATOM 715 N N . ALA A 1 89 ? -3.902 4.769 18.347 1.00 97.88 89 ALA A N 1
ATOM 716 C CA . ALA A 1 89 ? -2.529 5.097 18.743 1.00 97.88 89 ALA A CA 1
ATOM 717 C C . ALA A 1 89 ? -1.773 3.829 19.184 1.00 97.88 89 ALA A C 1
ATOM 719 O O . ALA A 1 89 ? -2.333 2.738 19.165 1.00 97.88 89 ALA A O 1
ATOM 720 N N . GLY A 1 90 ? -0.513 3.955 19.615 1.00 97.06 90 GLY A N 1
ATOM 721 C CA . GLY A 1 90 ? 0.224 2.830 20.214 1.00 97.06 90 GLY A CA 1
ATOM 722 C C . GLY A 1 90 ? 0.678 1.781 19.216 1.00 97.06 90 GLY A C 1
ATOM 723 O O . GLY A 1 90 ? 0.728 0.598 19.546 1.00 97.06 90 GLY A O 1
ATOM 724 N N . PHE A 1 91 ? 0.966 2.199 17.988 1.00 97.50 91 PHE A N 1
ATOM 725 C CA . PHE A 1 91 ? 1.616 1.344 17.006 1.00 97.50 91 PHE A CA 1
ATOM 726 C C . PHE A 1 91 ? 3.114 1.290 17.307 1.00 97.50 91 PHE A C 1
ATOM 728 O O . PHE A 1 91 ? 3.712 2.324 17.596 1.00 97.50 91 PHE A O 1
ATOM 735 N N . ASN A 1 92 ? 3.723 0.109 17.232 1.00 96.88 92 ASN A N 1
ATOM 736 C CA . ASN A 1 92 ? 5.182 -0.003 17.230 1.00 96.88 92 ASN A CA 1
ATOM 737 C C . ASN A 1 92 ? 5.766 0.475 15.888 1.00 96.88 92 ASN A C 1
ATOM 739 O O . ASN A 1 92 ? 5.057 0.589 14.895 1.00 96.88 92 ASN A O 1
ATOM 743 N N . ASP A 1 93 ? 7.068 0.725 15.831 1.00 94.50 93 ASP A N 1
ATOM 744 C CA . ASP A 1 93 ? 7.768 1.227 14.638 1.00 94.50 93 ASP A CA 1
ATOM 745 C C . ASP A 1 93 ? 8.241 0.122 13.666 1.00 94.50 93 ASP A C 1
ATOM 747 O O . ASP A 1 93 ? 9.042 0.363 12.758 1.00 94.50 93 ASP A O 1
ATOM 751 N N . LYS A 1 94 ? 7.747 -1.112 13.834 1.00 94.94 94 LYS A N 1
ATOM 752 C CA . LYS A 1 94 ? 8.188 -2.291 13.064 1.00 94.94 94 LYS A CA 1
ATOM 753 C C . LYS A 1 94 ? 7.378 -2.510 11.789 1.00 94.94 94 LYS A C 1
ATOM 755 O O . LYS A 1 94 ? 7.682 -3.436 11.033 1.00 94.94 94 LYS A O 1
ATOM 760 N N . THR A 1 95 ? 6.356 -1.690 11.554 1.00 94.56 95 THR A N 1
ATOM 761 C CA . THR A 1 95 ? 5.424 -1.806 10.430 1.00 94.56 95 THR A CA 1
ATOM 762 C C . THR A 1 95 ? 5.543 -0.657 9.435 1.00 94.56 95 THR A C 1
ATOM 764 O O . THR A 1 95 ? 6.254 0.326 9.650 1.00 94.56 95 THR A O 1
ATOM 767 N N . TRP A 1 96 ? 4.895 -0.814 8.282 1.00 92.44 96 TRP A N 1
ATOM 768 C CA . TRP A 1 96 ? 4.786 0.222 7.255 1.00 92.44 96 TRP A CA 1
ATOM 769 C C . TRP A 1 96 ? 3.323 0.659 7.169 1.00 92.44 96 TRP A C 1
ATOM 771 O O . TRP A 1 96 ? 2.426 -0.145 7.393 1.00 92.44 96 TRP A O 1
ATOM 781 N N . VAL A 1 97 ? 3.072 1.913 6.801 1.00 90.25 97 VAL A N 1
ATOM 782 C CA . VAL A 1 97 ? 1.704 2.405 6.531 1.00 90.25 97 VAL A CA 1
ATOM 783 C C . VAL A 1 97 ? 1.294 2.212 5.073 1.00 90.25 97 VAL A C 1
ATOM 785 O O . VAL A 1 97 ? 0.160 2.496 4.714 1.00 90.25 97 VAL A O 1
ATOM 788 N N . SER A 1 98 ? 2.203 1.736 4.221 1.00 85.38 98 SER A N 1
ATOM 789 C CA . SER A 1 98 ? 1.897 1.387 2.838 1.00 85.38 98 SER A CA 1
ATOM 790 C C . SER A 1 98 ? 2.909 0.388 2.280 1.00 85.38 98 SER A C 1
ATOM 792 O O . SER A 1 98 ? 4.107 0.461 2.593 1.00 85.38 98 SER A O 1
ATOM 794 N N . ARG A 1 99 ? 2.451 -0.479 1.368 1.00 80.12 99 ARG A N 1
ATOM 795 C CA . ARG A 1 99 ? 3.280 -1.456 0.643 1.00 80.12 99 ARG A CA 1
ATOM 796 C C . ARG A 1 99 ? 4.481 -0.842 -0.076 1.00 80.12 99 ARG A C 1
ATOM 798 O O . ARG A 1 99 ? 5.450 -1.546 -0.340 1.00 80.12 99 ARG A O 1
ATOM 805 N N . TYR A 1 100 ? 4.444 0.464 -0.347 1.00 77.62 100 TYR A N 1
ATOM 806 C CA . TYR A 1 100 ? 5.522 1.230 -0.985 1.00 77.62 100 TYR A CA 1
ATOM 807 C C . TYR A 1 100 ? 6.678 1.592 -0.044 1.00 77.62 100 TYR A C 1
ATOM 809 O O . TYR A 1 100 ? 7.556 2.372 -0.401 1.00 77.62 100 TYR A O 1
ATOM 817 N N . GLY A 1 101 ? 6.727 1.016 1.159 1.00 82.06 101 GLY A N 1
ATOM 818 C CA . GLY A 1 101 ? 7.856 1.205 2.068 1.00 82.06 101 GLY A CA 1
ATOM 819 C C . GLY A 1 101 ? 7.785 2.483 2.892 1.00 82.06 101 GLY A C 1
ATOM 820 O O . GLY A 1 101 ? 8.810 2.891 3.440 1.00 82.06 101 GLY A O 1
ATOM 821 N N . VAL A 1 102 ? 6.609 3.108 3.000 1.00 85.44 102 VAL A N 1
ATOM 822 C CA . VAL A 1 102 ? 6.408 4.300 3.831 1.00 85.44 102 VAL A CA 1
ATOM 823 C C . VAL A 1 102 ? 6.389 3.890 5.304 1.00 85.44 102 VAL A C 1
ATOM 825 O O . VAL A 1 102 ? 5.503 3.162 5.748 1.00 85.44 102 VAL A O 1
ATOM 828 N N . SER A 1 103 ? 7.394 4.343 6.055 1.00 88.69 103 SER A N 1
ATOM 829 C CA . SER A 1 103 ? 7.488 4.128 7.503 1.00 88.69 103 SER A CA 1
ATOM 830 C C . SER A 1 103 ? 6.546 5.037 8.287 1.00 88.69 103 SER A C 1
ATOM 832 O O . SER A 1 103 ? 6.074 6.059 7.787 1.00 88.69 103 SER A O 1
ATOM 834 N N . HIS A 1 104 ? 6.376 4.691 9.554 1.00 93.75 104 HIS A N 1
ATOM 835 C CA . HIS A 1 104 ? 5.877 5.556 10.612 1.00 93.75 104 HIS A CA 1
ATOM 836 C C . HIS A 1 104 ? 6.732 5.348 11.869 1.00 93.75 104 HIS A C 1
ATOM 838 O O . HIS A 1 104 ? 7.573 4.450 11.917 1.00 93.75 104 HIS A O 1
ATOM 844 N N . THR A 1 105 ? 6.516 6.184 12.871 1.00 95.56 105 THR A N 1
ATOM 845 C CA . THR A 1 105 ? 7.068 6.070 14.220 1.00 95.56 105 THR A CA 1
ATOM 846 C C . THR A 1 105 ? 5.968 5.649 15.201 1.00 95.56 105 THR A C 1
ATOM 848 O O . THR A 1 105 ? 4.801 5.488 14.828 1.00 95.56 105 THR A O 1
ATOM 851 N N . GLU A 1 106 ? 6.315 5.512 16.481 1.00 96.56 106 GLU A N 1
ATOM 852 C CA . GLU A 1 106 ? 5.336 5.297 17.559 1.00 96.56 106 GLU A CA 1
ATOM 853 C C . GLU A 1 106 ? 4.468 6.545 17.847 1.00 96.56 106 GLU A C 1
ATOM 855 O O . GLU A 1 106 ? 3.443 6.469 18.534 1.00 96.56 106 GLU A O 1
ATOM 860 N N . ALA A 1 107 ? 4.824 7.705 17.273 1.00 96.06 107 ALA A N 1
ATOM 861 C CA . ALA A 1 107 ? 3.999 8.911 17.313 1.00 96.06 107 ALA A CA 1
ATOM 862 C C . ALA A 1 107 ? 2.795 8.848 16.355 1.00 96.06 107 ALA A C 1
ATOM 864 O O . ALA A 1 107 ? 1.963 9.757 16.378 1.00 96.06 107 ALA A O 1
ATOM 865 N N . LEU A 1 108 ? 2.671 7.786 15.546 1.00 97.44 108 LEU A N 1
ATOM 866 C CA . LEU A 1 108 ? 1.551 7.601 14.630 1.00 97.44 108 LEU A CA 1
ATOM 867 C C . LEU A 1 108 ? 0.207 7.664 15.368 1.00 97.44 108 LEU A C 1
ATOM 869 O O . LEU A 1 108 ? -0.023 7.012 16.395 1.00 97.44 108 LEU A O 1
ATOM 873 N N . ARG A 1 109 ? -0.700 8.449 14.796 1.00 97.50 109 ARG A N 1
ATOM 874 C CA . ARG A 1 109 ? -2.116 8.529 15.133 1.00 97.50 109 ARG A CA 1
ATOM 875 C C . ARG A 1 109 ? -2.929 8.306 13.870 1.00 97.50 109 ARG A C 1
ATOM 877 O O . ARG A 1 109 ? -2.566 8.793 12.798 1.00 97.50 109 ARG A O 1
ATOM 884 N N . ILE A 1 110 ? -4.020 7.565 14.008 1.00 98.12 110 ILE A N 1
ATOM 885 C CA . ILE A 1 110 ? -4.925 7.253 12.904 1.00 98.12 110 ILE A CA 1
ATOM 886 C C . ILE A 1 110 ? -6.326 7.679 13.294 1.00 98.12 110 ILE A C 1
ATOM 888 O O . ILE A 1 110 ? -6.792 7.337 14.380 1.00 98.12 110 ILE A O 1
ATOM 892 N N . THR A 1 111 ? -6.994 8.387 12.392 1.00 98.62 111 THR A N 1
ATOM 893 C CA . THR A 1 111 ? -8.430 8.634 12.471 1.00 98.62 111 THR A CA 1
ATOM 894 C C . THR A 1 111 ? -9.102 7.959 11.292 1.00 98.62 111 THR A C 1
ATOM 896 O O . THR A 1 111 ? -8.760 8.223 10.141 1.00 98.62 111 THR A O 1
ATOM 899 N N . GLU A 1 112 ? -10.070 7.104 11.583 1.00 98.38 112 GLU A N 1
ATOM 900 C CA . GLU A 1 112 ? -10.869 6.396 10.593 1.00 98.38 112 GLU A CA 1
ATOM 901 C C . GLU A 1 112 ? -12.331 6.815 10.730 1.00 98.38 112 GLU A C 1
ATOM 903 O O . GLU A 1 112 ? -12.842 6.975 11.840 1.00 98.38 112 GLU A O 1
ATOM 908 N N . ARG A 1 113 ? -13.019 6.982 9.604 1.00 98.62 113 ARG A N 1
ATOM 909 C CA . ARG A 1 113 ? -14.452 7.271 9.549 1.00 98.62 113 ARG A CA 1
ATOM 910 C C . ARG A 1 113 ? -15.124 6.206 8.703 1.00 98.62 113 ARG A C 1
ATOM 912 O O . ARG A 1 113 ? -14.861 6.104 7.509 1.00 98.62 113 ARG A O 1
ATOM 919 N N . TYR A 1 114 ? -15.989 5.430 9.338 1.00 97.75 114 TYR A N 1
ATOM 920 C CA . TYR A 1 114 ? -16.762 4.362 8.723 1.00 97.75 114 TYR A CA 1
ATOM 921 C C . TYR A 1 114 ? -18.203 4.833 8.553 1.00 97.75 114 TYR A C 1
ATOM 923 O O . TYR A 1 114 ? -18.898 5.095 9.538 1.00 97.75 114 TYR A O 1
ATOM 931 N N . ARG A 1 115 ? -18.659 4.940 7.306 1.00 97.56 115 ARG A N 1
ATOM 932 C CA . ARG A 1 115 ? -20.023 5.346 6.959 1.00 97.56 115 ARG A CA 1
ATOM 933 C C . ARG A 1 115 ? -20.656 4.282 6.078 1.00 97.56 115 ARG A C 1
ATOM 935 O O . ARG A 1 115 ? -20.212 4.039 4.963 1.00 97.56 115 ARG A O 1
ATOM 942 N N . ARG A 1 116 ? -21.725 3.658 6.557 1.00 94.31 116 ARG A N 1
ATOM 943 C CA . ARG A 1 116 ? -22.493 2.699 5.760 1.00 94.31 116 ARG A CA 1
ATOM 944 C C . ARG A 1 116 ? -23.499 3.467 4.901 1.00 94.31 116 ARG A C 1
ATOM 946 O O . ARG A 1 116 ? -24.437 4.042 5.446 1.00 94.31 116 ARG A O 1
ATOM 953 N N . SER A 1 117 ? -23.276 3.541 3.587 1.00 91.69 117 SER A N 1
ATOM 954 C CA . SER A 1 117 ? -24.153 4.293 2.672 1.00 91.69 117 SER A CA 1
ATOM 955 C C . SER A 1 117 ? -25.471 3.565 2.412 1.00 91.69 117 SER A C 1
ATOM 957 O O . SER A 1 117 ? -26.506 4.203 2.242 1.00 91.69 117 SER A O 1
ATOM 959 N N . ASP A 1 118 ? -25.432 2.234 2.421 1.00 94.75 118 ASP A N 1
ATOM 960 C CA . ASP A 1 118 ? -26.583 1.343 2.320 1.00 94.75 118 ASP A CA 1
ATOM 961 C C . ASP A 1 118 ? -26.241 -0.037 2.916 1.00 94.75 118 ASP A C 1
ATOM 963 O O . ASP A 1 118 ? -25.175 -0.247 3.494 1.00 94.75 118 ASP A O 1
ATOM 967 N N . PHE A 1 119 ? -27.146 -1.010 2.814 1.00 90.44 119 PHE A N 1
ATOM 968 C CA . PHE A 1 119 ? -26.905 -2.338 3.378 1.00 90.44 119 PHE A CA 1
ATOM 969 C C . PHE A 1 119 ? -25.662 -3.037 2.789 1.00 90.44 119 PHE A C 1
ATOM 971 O O . PHE A 1 119 ? -24.966 -3.741 3.516 1.00 90.44 119 PHE A O 1
ATOM 978 N N . GLY A 1 120 ? -25.364 -2.852 1.509 1.00 94.62 120 GLY A N 1
ATOM 979 C CA . GLY A 1 120 ? -24.268 -3.524 0.820 1.00 94.62 120 GLY A CA 1
ATOM 980 C C . GLY A 1 120 ? -22.935 -2.783 0.864 1.00 94.62 120 GLY A C 1
ATOM 981 O O . GLY A 1 120 ? -21.920 -3.422 0.617 1.00 94.62 120 GLY A O 1
ATOM 982 N N . HIS A 1 121 ? -22.907 -1.486 1.181 1.00 95.56 121 HIS A N 1
ATOM 983 C CA . HIS A 1 121 ? -21.711 -0.662 0.974 1.00 95.56 121 HIS A CA 1
ATOM 984 C C . HIS A 1 121 ? -21.262 0.102 2.222 1.00 95.56 121 HIS A C 1
ATOM 986 O O . HIS A 1 121 ? -22.057 0.725 2.936 1.00 95.56 121 HIS A O 1
ATOM 992 N N . LEU A 1 122 ? -19.952 0.079 2.462 1.00 95.62 122 LEU A N 1
ATOM 993 C CA . LEU A 1 122 ? -19.284 0.757 3.564 1.00 95.62 122 LEU A CA 1
ATOM 994 C C . LEU A 1 122 ? -18.169 1.653 3.022 1.00 95.62 122 LEU A C 1
ATOM 996 O O . LEU A 1 122 ? -17.178 1.171 2.486 1.00 95.62 122 LEU A O 1
ATOM 1000 N N . GLN A 1 123 ? -18.321 2.957 3.215 1.00 96.38 123 GLN A N 1
ATOM 1001 C CA . GLN A 1 123 ? -17.293 3.955 2.950 1.00 96.38 123 GLN A CA 1
ATOM 1002 C C . GLN A 1 123 ? -16.345 4.040 4.140 1.00 96.38 123 GLN A C 1
ATOM 1004 O O . GLN A 1 123 ? -16.790 4.200 5.282 1.00 96.38 123 GLN A O 1
ATOM 1009 N N . VAL A 1 124 ? -15.045 3.973 3.869 1.00 95.69 124 VAL A N 1
ATOM 1010 C CA . VAL A 1 124 ? -13.993 4.126 4.876 1.00 95.69 124 VAL A CA 1
ATOM 1011 C C . VAL A 1 124 ? -13.065 5.253 4.454 1.00 95.69 124 VAL A C 1
ATOM 1013 O O . VAL A 1 124 ? -12.487 5.228 3.371 1.00 95.69 124 VAL A O 1
ATOM 1016 N N . GLU A 1 125 ? -12.910 6.243 5.323 1.00 96.12 125 GLU A N 1
ATOM 1017 C CA . GLU A 1 125 ? -11.923 7.311 5.186 1.00 96.12 125 GLU A CA 1
ATOM 1018 C C . GLU A 1 125 ? -10.883 7.166 6.290 1.00 96.12 125 GLU A C 1
ATOM 1020 O O . GLU A 1 125 ? -11.237 7.085 7.462 1.00 96.12 125 GLU A O 1
ATOM 1025 N N . VAL A 1 126 ? -9.605 7.138 5.922 1.00 95.75 126 VAL A N 1
ATOM 1026 C CA . VAL A 1 126 ? -8.488 6.946 6.852 1.00 95.75 126 VAL A CA 1
ATOM 1027 C C . VAL A 1 126 ? -7.551 8.133 6.740 1.00 95.75 126 VAL A C 1
ATOM 1029 O O . VAL A 1 126 ? -7.165 8.511 5.638 1.00 95.75 126 VAL A O 1
ATOM 1032 N N . THR A 1 127 ? -7.157 8.706 7.873 1.00 95.75 127 THR A N 1
ATOM 1033 C CA . THR A 1 127 ? -6.143 9.761 7.959 1.00 95.75 127 THR A CA 1
ATOM 1034 C C . THR A 1 127 ? -5.026 9.335 8.901 1.00 95.75 127 THR A C 1
ATOM 1036 O O . THR A 1 127 ? -5.268 9.056 10.074 1.00 95.75 127 THR A O 1
ATOM 1039 N N . TYR A 1 128 ? -3.795 9.338 8.400 1.00 94.69 128 TYR A N 1
ATOM 1040 C CA . TYR A 1 128 ? -2.571 9.156 9.168 1.00 94.69 128 TYR A CA 1
ATOM 1041 C C . TYR A 1 128 ? -1.982 10.502 9.578 1.00 94.69 128 TYR A C 1
ATOM 1043 O O . TYR A 1 128 ? -1.823 11.410 8.758 1.00 94.69 128 TYR A O 1
ATOM 1051 N N . THR A 1 129 ? -1.582 10.605 10.841 1.00 95.62 129 THR A N 1
ATOM 1052 C CA . THR A 1 129 ? -0.837 11.740 11.385 1.00 95.62 129 THR A CA 1
ATOM 1053 C C . THR A 1 129 ? 0.366 11.222 12.157 1.00 95.62 129 THR A C 1
ATOM 1055 O O . THR A 1 129 ? 0.213 10.504 13.137 1.00 95.62 129 THR A O 1
ATOM 1058 N N . ASP A 1 130 ? 1.565 11.600 11.730 1.00 95.38 130 ASP A N 1
ATOM 1059 C CA . ASP A 1 130 ? 2.809 11.305 12.438 1.00 95.38 130 ASP A CA 1
ATOM 1060 C C . ASP A 1 130 ? 3.752 12.501 12.259 1.00 95.38 130 ASP A C 1
ATOM 1062 O O . ASP A 1 130 ? 4.395 12.614 11.217 1.00 95.38 130 ASP A O 1
ATOM 1066 N N . PRO A 1 131 ? 3.826 13.422 13.231 1.00 93.56 131 PRO A N 1
ATOM 1067 C CA . PRO A 1 131 ? 4.661 14.616 13.111 1.00 93.56 131 PRO A CA 1
ATOM 1068 C C . PRO A 1 131 ? 6.167 14.327 13.034 1.00 93.56 131 PRO A C 1
ATOM 1070 O O . PRO A 1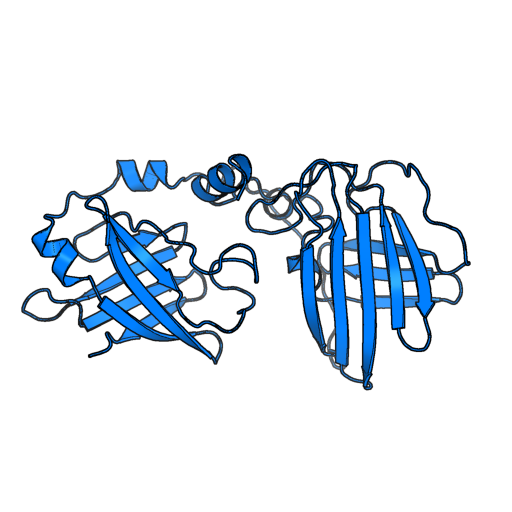 131 ? 6.927 15.200 12.622 1.00 93.56 131 PRO A O 1
ATOM 1073 N N . ALA A 1 132 ? 6.612 13.132 13.441 1.00 92.62 132 ALA A N 1
ATOM 1074 C CA . ALA A 1 132 ? 8.016 12.733 13.378 1.00 92.62 132 ALA A CA 1
ATOM 1075 C C . ALA A 1 132 ? 8.390 12.124 12.016 1.00 92.62 132 ALA A C 1
ATOM 1077 O O . ALA A 1 132 ? 9.560 12.155 11.635 1.00 92.62 132 ALA A O 1
ATOM 1078 N N . ALA A 1 133 ? 7.415 11.594 11.269 1.00 89.19 133 ALA A N 1
ATOM 1079 C CA . ALA A 1 133 ? 7.633 10.997 9.950 1.00 89.19 133 ALA A CA 1
ATOM 1080 C C . ALA A 1 133 ? 7.086 11.831 8.776 1.00 89.19 133 ALA A C 1
ATOM 1082 O O . ALA A 1 133 ? 7.615 11.735 7.664 1.00 89.19 133 ALA A O 1
ATOM 1083 N N . TYR A 1 134 ? 6.028 12.622 8.980 1.00 86.31 134 TYR A N 1
ATOM 1084 C CA . TYR A 1 134 ? 5.266 13.291 7.921 1.00 86.31 134 TYR A CA 1
ATOM 1085 C C . TYR A 1 134 ? 5.217 14.807 8.114 1.00 86.31 134 TYR A C 1
ATOM 1087 O O . TYR A 1 134 ? 4.955 15.315 9.198 1.00 86.31 134 TYR A O 1
ATOM 1095 N N . VAL A 1 135 ? 5.378 15.542 7.010 1.00 85.56 135 VAL A N 1
ATOM 1096 C CA . VAL A 1 135 ? 5.276 17.015 6.990 1.00 85.56 135 VAL A CA 1
ATOM 1097 C C . VAL A 1 135 ? 3.843 17.492 7.257 1.00 85.56 135 VAL A C 1
ATOM 1099 O O . VAL A 1 135 ? 3.632 18.569 7.808 1.00 85.56 135 VAL A O 1
ATOM 1102 N N . LYS A 1 136 ? 2.848 16.703 6.846 1.00 85.88 136 LYS A N 1
ATOM 1103 C CA . LYS A 1 136 ? 1.424 16.952 7.078 1.00 85.88 136 LYS A CA 1
ATOM 1104 C C . LYS A 1 136 ? 0.659 15.625 7.134 1.00 85.88 136 LYS A C 1
ATOM 1106 O O . LYS A 1 136 ? 1.148 14.642 6.567 1.00 85.88 136 LYS A O 1
ATOM 1111 N N . PRO A 1 137 ? -0.533 15.596 7.752 1.00 88.06 137 PRO A N 1
ATOM 1112 C CA . PRO A 1 137 ? -1.423 14.449 7.661 1.00 88.06 137 PRO A CA 1
ATOM 1113 C C . PRO A 1 137 ? -1.753 14.097 6.210 1.00 88.06 137 PRO A C 1
ATOM 1115 O O . PRO A 1 137 ? -1.822 14.972 5.338 1.00 88.06 137 PRO A O 1
ATOM 1118 N N . TRP A 1 138 ? -1.977 12.815 5.961 1.00 85.00 138 TRP A N 1
ATOM 1119 C CA . TRP A 1 138 ? -2.394 12.298 4.662 1.00 85.00 138 TRP A CA 1
ATOM 1120 C C . TRP A 1 138 ? -3.308 11.093 4.859 1.00 85.00 138 TRP A C 1
ATOM 1122 O O . TRP A 1 138 ? -3.358 10.516 5.941 1.00 85.00 138 TRP A O 1
ATOM 1132 N N . GLY A 1 139 ? -4.059 10.725 3.830 1.00 87.19 139 GLY A N 1
ATOM 1133 C CA . GLY A 1 139 ? -5.096 9.716 3.967 1.00 87.19 139 GLY A CA 1
ATOM 1134 C C . GLY A 1 139 ? -5.605 9.192 2.639 1.00 87.19 139 GLY A C 1
ATOM 1135 O O . GLY A 1 139 ? -5.131 9.595 1.577 1.00 87.19 139 GLY A O 1
ATOM 1136 N N . PHE A 1 140 ? -6.576 8.294 2.717 1.00 84.94 140 PHE A N 1
ATOM 1137 C CA . PHE A 1 140 ? -7.222 7.674 1.567 1.00 84.94 140 PHE A CA 1
ATOM 1138 C C . PHE A 1 140 ? -8.680 7.345 1.885 1.00 84.94 140 PHE A C 1
ATOM 1140 O O . PHE A 1 140 ? -9.109 7.348 3.042 1.00 84.94 140 PHE A O 1
ATOM 1147 N N . LYS A 1 141 ? -9.440 7.078 0.824 1.00 87.00 141 LYS A N 1
ATOM 1148 C CA . LYS A 1 141 ? -10.826 6.624 0.885 1.00 87.00 141 LYS A CA 1
ATOM 1149 C C . LYS A 1 141 ? -10.941 5.315 0.132 1.00 87.00 141 LYS A C 1
ATOM 1151 O O . LYS A 1 141 ? -10.306 5.165 -0.909 1.00 87.00 141 LYS A O 1
ATOM 1156 N N . LEU A 1 142 ? -11.755 4.409 0.648 1.00 86.81 142 LEU A N 1
ATOM 1157 C CA . LEU A 1 142 ? -12.151 3.206 -0.065 1.00 86.81 142 LEU A CA 1
ATOM 1158 C C . LEU A 1 142 ? -13.630 2.903 0.159 1.00 86.81 142 LEU A C 1
ATOM 1160 O O . LEU A 1 142 ? -14.209 3.265 1.187 1.00 86.81 142 LEU A O 1
ATOM 1164 N N . ASP A 1 143 ? -14.200 2.199 -0.807 1.00 89.62 143 ASP A N 1
ATOM 1165 C CA . ASP A 1 143 ? -15.536 1.633 -0.739 1.00 89.62 143 ASP A CA 1
ATOM 1166 C C . ASP A 1 143 ? -15.410 0.119 -0.568 1.00 89.62 143 ASP A C 1
ATOM 1168 O O . ASP A 1 143 ? -14.772 -0.563 -1.367 1.00 89.62 143 ASP A O 1
ATOM 1172 N N . MET A 1 144 ? -16.019 -0.411 0.485 1.00 91.31 144 MET A N 1
ATOM 1173 C CA . MET A 1 144 ? -16.111 -1.844 0.734 1.00 91.31 144 MET A CA 1
ATOM 1174 C C . MET A 1 144 ? -17.509 -2.342 0.388 1.00 91.31 144 MET A C 1
ATOM 1176 O O . MET A 1 144 ? -18.504 -1.677 0.685 1.00 91.31 144 MET A O 1
ATOM 1180 N N . ALA A 1 145 ? -17.583 -3.543 -0.181 1.00 93.12 145 ALA A N 1
ATOM 1181 C CA . ALA A 1 145 ? -18.834 -4.227 -0.475 1.00 93.12 145 ALA A CA 1
ATOM 1182 C C . ALA A 1 145 ? -19.040 -5.426 0.461 1.00 93.12 145 ALA A C 1
ATOM 1184 O O . ALA A 1 145 ? -18.108 -6.175 0.760 1.00 93.12 145 ALA A O 1
ATOM 1185 N N . LEU A 1 146 ? -20.277 -5.619 0.912 1.00 93.81 146 LEU A N 1
ATOM 1186 C CA . LEU A 1 146 ? -20.690 -6.772 1.696 1.00 93.81 146 LEU A CA 1
ATOM 1187 C C . LEU A 1 146 ? -20.655 -8.029 0.825 1.00 93.81 146 LEU A C 1
ATOM 1189 O O . LEU A 1 146 ? -21.390 -8.148 -0.154 1.00 93.81 146 LEU A O 1
ATOM 1193 N N . ALA A 1 147 ? -19.860 -9.002 1.243 1.00 93.00 147 ALA A N 1
ATOM 1194 C CA . ALA A 1 147 ? -19.826 -10.327 0.650 1.00 93.00 147 ALA A CA 1
ATOM 1195 C C . ALA A 1 147 ? -20.751 -11.268 1.442 1.00 93.00 147 ALA A C 1
ATOM 1197 O O . ALA A 1 147 ? -20.331 -11.885 2.416 1.00 93.00 147 ALA A O 1
ATOM 1198 N N . ALA A 1 148 ? -22.035 -11.309 1.071 1.00 89.38 148 ALA A N 1
ATOM 1199 C CA . ALA A 1 148 ? -23.081 -11.967 1.866 1.00 89.38 148 ALA A CA 1
ATOM 1200 C C . ALA A 1 148 ? -23.085 -13.505 1.774 1.00 89.38 148 ALA A C 1
ATOM 1202 O O . ALA A 1 148 ? -23.398 -14.168 2.758 1.00 89.38 148 ALA A O 1
ATOM 1203 N N . ASP A 1 149 ? -22.723 -14.064 0.615 1.00 91.75 149 ASP A N 1
ATOM 1204 C CA . ASP A 1 149 ? -22.868 -15.498 0.313 1.00 91.75 149 ASP A CA 1
ATOM 1205 C C . ASP A 1 149 ? -21.529 -16.255 0.359 1.00 91.75 149 ASP A C 1
ATOM 1207 O O . ASP A 1 149 ? -21.292 -17.202 -0.390 1.00 91.75 149 ASP A O 1
ATOM 1211 N N . THR A 1 150 ? -20.607 -15.801 1.205 1.00 93.38 150 THR A N 1
ATOM 1212 C CA . THR A 1 150 ? -19.271 -16.387 1.354 1.00 93.38 150 THR A CA 1
ATOM 1213 C C . THR A 1 150 ? -18.717 -16.109 2.744 1.00 93.38 150 THR A C 1
ATOM 1215 O O . THR A 1 150 ? -19.219 -15.260 3.476 1.00 93.38 150 THR A O 1
ATOM 1218 N N . GLU A 1 151 ? -17.653 -16.817 3.101 1.00 91.19 151 GLU A N 1
ATOM 1219 C CA . GLU A 1 151 ? -16.949 -16.647 4.366 1.00 91.19 1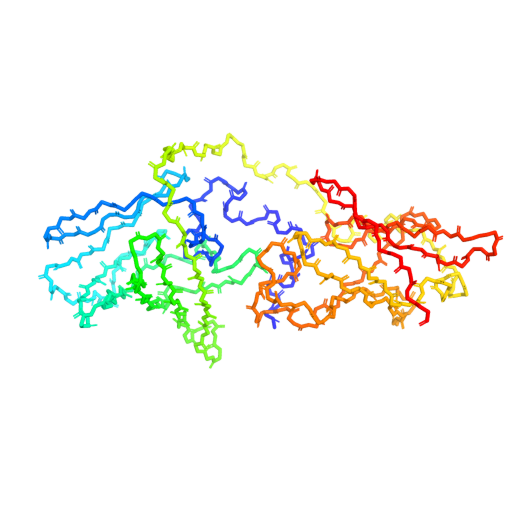51 GLU A CA 1
ATOM 1220 C C . GLU A 1 151 ? -15.506 -16.207 4.120 1.00 91.19 151 GLU A C 1
ATOM 1222 O O . GLU A 1 151 ? -14.886 -16.566 3.116 1.00 91.19 151 GLU A O 1
ATOM 1227 N N . MET A 1 152 ? -14.974 -15.426 5.058 1.00 93.69 152 MET A N 1
ATOM 1228 C CA . MET A 1 152 ? -13.551 -15.106 5.097 1.00 93.69 152 MET A CA 1
ATOM 1229 C C . MET A 1 152 ? -12.795 -16.321 5.635 1.00 93.69 152 MET 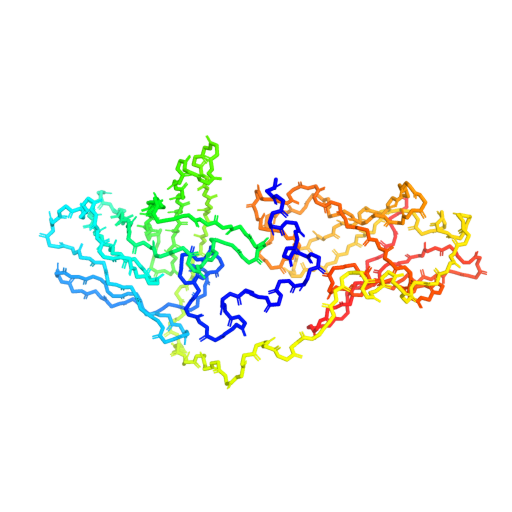A C 1
ATOM 1231 O O . MET A 1 152 ? -13.017 -16.722 6.778 1.00 93.69 152 MET A O 1
ATOM 1235 N N . LEU A 1 153 ? -11.906 -16.877 4.817 1.00 93.44 153 LEU A N 1
ATOM 1236 C CA . LEU A 1 153 ? -10.956 -17.909 5.227 1.00 93.44 153 LEU A CA 1
ATOM 1237 C C . LEU A 1 153 ? -9.649 -17.268 5.691 1.00 93.44 153 LEU A C 1
ATOM 1239 O O . LEU A 1 153 ? -9.315 -16.152 5.285 1.00 93.44 153 LEU A O 1
ATOM 1243 N N . GLU A 1 154 ? -8.908 -17.981 6.530 1.00 93.25 154 GLU A N 1
ATOM 1244 C CA . GLU A 1 154 ? -7.587 -17.555 6.954 1.00 93.25 154 GLU A CA 1
ATOM 1245 C C . GLU A 1 154 ? -6.575 -17.556 5.800 1.00 93.25 154 GLU A C 1
ATOM 1247 O O . GLU A 1 154 ? -6.526 -18.455 4.959 1.00 93.25 154 GLU A O 1
ATOM 1252 N N . ALA A 1 155 ? -5.720 -16.539 5.798 1.00 91.69 155 ALA A N 1
ATOM 1253 C CA . ALA A 1 155 ? -4.534 -16.448 4.971 1.00 91.69 155 ALA A CA 1
ATOM 1254 C C . ALA A 1 155 ? -3.309 -16.715 5.853 1.00 91.69 155 ALA A C 1
ATOM 1256 O O . ALA A 1 155 ? -2.836 -15.836 6.577 1.00 91.69 155 ALA A O 1
ATOM 1257 N N . VAL A 1 156 ? -2.789 -17.942 5.795 1.00 92.50 156 VAL A N 1
ATOM 1258 C CA . VAL A 1 156 ? -1.617 -18.352 6.578 1.00 92.50 156 VAL A CA 1
ATOM 1259 C C . VAL A 1 156 ? -0.333 -18.031 5.813 1.00 92.50 156 VAL A C 1
ATOM 1261 O O . VAL A 1 156 ? -0.144 -18.450 4.671 1.00 92.50 156 VAL A O 1
ATOM 1264 N N . CYS A 1 157 ? 0.571 -17.286 6.453 1.00 90.94 157 CYS A N 1
ATOM 1265 C CA . CYS A 1 157 ? 1.921 -17.071 5.939 1.00 90.94 157 CYS A CA 1
ATOM 1266 C C . CYS A 1 157 ? 2.802 -18.268 6.309 1.00 90.94 157 CYS A C 1
ATOM 1268 O O . CYS A 1 157 ? 3.235 -18.389 7.451 1.00 90.94 157 CYS A O 1
ATOM 1270 N N . GLU A 1 158 ? 3.041 -19.152 5.341 1.00 90.12 158 GLU A N 1
ATOM 1271 C CA . GLU A 1 158 ? 3.802 -20.392 5.549 1.00 90.12 158 GLU A CA 1
ATOM 1272 C C . GLU A 1 158 ? 5.315 -20.155 5.665 1.00 90.12 158 GLU A C 1
ATOM 1274 O O . GLU A 1 158 ? 5.984 -20.791 6.472 1.00 90.12 158 GLU A O 1
ATOM 1279 N N . ASN A 1 159 ? 5.875 -19.244 4.861 1.00 90.62 159 ASN A N 1
ATOM 1280 C CA . ASN A 1 159 ? 7.316 -18.994 4.814 1.00 90.62 159 ASN A CA 1
ATOM 1281 C C . ASN A 1 159 ? 7.619 -17.511 4.611 1.00 90.62 159 ASN A C 1
ATOM 1283 O O . ASN A 1 159 ? 7.010 -16.854 3.763 1.00 90.62 159 ASN A O 1
ATOM 1287 N N . SER A 1 160 ? 8.603 -17.007 5.358 1.00 91.25 160 SER A N 1
ATOM 1288 C CA . SER A 1 160 ? 9.066 -15.629 5.233 1.00 91.25 160 SER A CA 1
ATOM 1289 C C . SER A 1 160 ? 9.914 -15.423 3.975 1.00 91.25 160 SER A C 1
ATOM 1291 O O . SER A 1 160 ? 10.519 -16.341 3.414 1.00 91.25 160 SER A O 1
ATOM 1293 N N . SER A 1 161 ? 10.012 -14.170 3.549 1.00 88.00 161 SER A N 1
ATOM 1294 C CA . SER A 1 161 ? 10.859 -13.724 2.447 1.00 88.00 161 SER A CA 1
ATOM 1295 C C . SER A 1 161 ? 12.338 -13.566 2.817 1.00 88.00 161 SER A C 1
ATOM 1297 O O . SER A 1 161 ? 13.083 -12.930 2.075 1.00 88.00 161 SER A O 1
ATOM 1299 N N . GLU A 1 162 ? 12.805 -14.126 3.939 1.00 86.31 162 GLU A N 1
ATOM 1300 C CA . GLU A 1 162 ? 14.211 -14.025 4.371 1.00 86.31 162 GLU A CA 1
ATOM 1301 C C . GLU A 1 162 ? 15.197 -14.573 3.326 1.00 86.31 162 GLU A C 1
ATOM 1303 O O . GLU A 1 162 ? 16.313 -14.071 3.196 1.00 86.31 162 GLU A O 1
ATOM 1308 N N . HIS A 1 163 ? 14.772 -15.561 2.534 1.00 86.88 163 HIS A N 1
ATOM 1309 C CA . HIS A 1 163 ? 15.571 -16.147 1.453 1.00 86.88 163 HIS A CA 1
ATOM 1310 C C . HIS A 1 163 ? 15.406 -15.443 0.101 1.00 86.88 163 HIS A C 1
ATOM 1312 O O . HIS A 1 163 ? 16.046 -15.840 -0.874 1.00 86.88 163 HIS A O 1
ATOM 1318 N N . TRP A 1 164 ? 14.535 -14.435 -0.003 1.00 87.12 164 TRP A N 1
ATOM 1319 C CA . TRP A 1 164 ? 14.330 -13.739 -1.268 1.00 87.12 164 TRP A CA 1
ATOM 1320 C C . TRP A 1 164 ? 15.586 -12.951 -1.641 1.00 87.12 164 TRP A C 1
ATOM 1322 O O . TRP A 1 164 ? 16.076 -12.102 -0.893 1.00 87.12 164 TRP A O 1
ATOM 1332 N N . ALA A 1 165 ? 16.091 -13.228 -2.838 1.00 82.81 165 ALA A N 1
ATOM 1333 C CA . ALA A 1 165 ? 17.218 -12.535 -3.438 1.00 82.81 165 ALA A CA 1
ATOM 1334 C C . ALA A 1 165 ? 16.748 -11.645 -4.594 1.00 82.81 165 ALA A C 1
ATOM 1336 O O . ALA A 1 165 ? 15.648 -11.808 -5.121 1.00 82.81 165 ALA A O 1
ATOM 1337 N N . GLY A 1 166 ? 17.616 -10.727 -5.009 1.00 81.88 166 GLY A N 1
ATOM 1338 C CA . GLY A 1 166 ? 17.341 -9.785 -6.083 1.00 81.88 166 GLY A CA 1
ATOM 1339 C C . GLY A 1 166 ? 17.181 -8.353 -5.589 1.00 81.88 166 GLY A C 1
ATOM 1340 O O . GLY A 1 166 ? 16.748 -8.070 -4.469 1.00 81.88 166 GLY A O 1
ATOM 1341 N N . SER A 1 167 ? 17.572 -7.444 -6.466 1.00 82.06 167 SER A N 1
ATOM 1342 C CA . SER A 1 167 ? 17.481 -6.004 -6.316 1.00 82.06 167 SER A CA 1
ATOM 1343 C C . SER A 1 167 ? 17.532 -5.376 -7.704 1.00 82.06 167 SER A C 1
ATOM 1345 O O . SER A 1 167 ? 17.986 -5.997 -8.671 1.00 82.06 167 SER A O 1
ATOM 1347 N N . LEU A 1 168 ? 17.140 -4.110 -7.800 1.00 77.56 168 LEU A N 1
ATOM 1348 C CA . LEU A 1 168 ? 17.356 -3.335 -9.020 1.00 77.56 168 LEU A CA 1
ATOM 1349 C C . LEU A 1 168 ? 18.842 -3.240 -9.392 1.00 77.56 168 LEU A C 1
ATOM 1351 O O . LEU A 1 168 ? 19.170 -3.193 -10.574 1.00 77.56 168 LEU A O 1
ATOM 1355 N N . SER A 1 169 ? 19.747 -3.258 -8.408 1.00 82.31 169 SER A N 1
ATOM 1356 C CA . SER A 1 169 ? 21.187 -3.280 -8.678 1.00 82.31 169 SER A CA 1
ATOM 1357 C C . SER A 1 169 ? 21.617 -4.591 -9.337 1.00 82.31 169 SER A C 1
ATOM 1359 O O . SER A 1 169 ? 22.413 -4.554 -10.270 1.00 82.31 169 SER A O 1
ATOM 1361 N N . ASP A 1 170 ? 21.060 -5.733 -8.930 1.00 83.69 170 ASP A N 1
ATOM 1362 C CA . ASP A 1 170 ? 21.357 -7.024 -9.563 1.00 83.69 170 ASP A CA 1
ATOM 1363 C C . ASP A 1 170 ? 20.852 -7.090 -11.008 1.00 83.69 170 ASP A C 1
ATOM 1365 O O . ASP A 1 170 ? 21.474 -7.744 -11.849 1.00 83.69 170 ASP A O 1
ATOM 1369 N N . ALA A 1 171 ? 19.720 -6.438 -11.298 1.00 79.00 171 ALA A N 1
ATOM 1370 C CA . ALA A 1 171 ? 19.211 -6.284 -12.659 1.00 79.00 171 ALA A CA 1
ATOM 1371 C C . ALA A 1 171 ? 20.120 -5.361 -13.486 1.00 79.00 171 ALA A C 1
ATOM 1373 O O . ALA A 1 171 ? 20.438 -5.684 -14.630 1.00 79.00 171 ALA A O 1
ATOM 1374 N N . ALA A 1 172 ? 20.586 -4.252 -12.900 1.00 82.69 172 ALA A N 1
ATOM 1375 C CA . ALA A 1 172 ? 21.514 -3.318 -13.540 1.00 82.69 172 ALA A CA 1
ATOM 1376 C C . ALA A 1 172 ? 22.878 -3.958 -13.841 1.00 82.69 172 ALA A C 1
ATOM 1378 O O . ALA A 1 172 ? 23.431 -3.747 -14.915 1.00 82.69 172 ALA A O 1
ATOM 1379 N N . ASN A 1 173 ? 23.390 -4.804 -12.946 1.00 85.12 173 ASN A N 1
ATOM 1380 C CA . ASN A 1 173 ? 24.643 -5.537 -13.153 1.00 85.12 173 ASN A CA 1
ATOM 1381 C C . ASN A 1 173 ? 24.549 -6.571 -14.287 1.00 85.12 173 ASN A C 1
ATOM 1383 O O . ASN A 1 173 ? 25.563 -6.931 -14.880 1.00 85.12 173 ASN A O 1
ATOM 1387 N N . ARG A 1 174 ? 23.337 -7.052 -14.592 1.00 84.12 174 ARG A N 1
ATOM 1388 C CA . ARG A 1 174 ? 23.043 -7.958 -15.714 1.00 84.12 174 ARG A CA 1
ATOM 1389 C C . ARG A 1 174 ? 22.587 -7.221 -16.974 1.00 84.12 174 ARG A C 1
ATOM 1391 O O . ARG A 1 174 ? 22.247 -7.871 -17.960 1.00 84.12 174 ARG A O 1
ATOM 1398 N N . ALA A 1 175 ? 22.567 -5.889 -16.943 1.00 88.00 175 ALA A N 1
ATOM 1399 C CA . ALA A 1 175 ? 22.014 -5.103 -18.027 1.00 88.00 175 ALA A CA 1
ATOM 1400 C C . ALA A 1 175 ? 22.820 -5.273 -19.319 1.00 88.00 175 ALA A C 1
ATOM 1402 O O . ALA A 1 175 ? 24.051 -5.201 -19.328 1.00 88.00 175 ALA A O 1
ATOM 1403 N N . VAL A 1 176 ? 22.111 -5.441 -20.431 1.00 91.69 176 VAL A N 1
ATOM 1404 C CA . VAL A 1 176 ? 22.712 -5.421 -21.766 1.00 91.69 176 VAL A CA 1
ATOM 1405 C C . VAL A 1 176 ? 22.852 -3.973 -22.221 1.00 91.69 176 VAL A C 1
ATOM 1407 O O . VAL A 1 176 ? 21.918 -3.183 -22.119 1.00 91.69 176 VAL A O 1
ATOM 1410 N N . SER A 1 177 ? 24.009 -3.612 -22.771 1.00 91.94 177 SER A N 1
ATOM 1411 C CA . SER A 1 177 ? 24.190 -2.283 -23.358 1.00 91.94 177 SER A CA 1
ATOM 1412 C C . SER A 1 177 ? 23.422 -2.177 -24.677 1.00 91.94 177 SER A C 1
ATOM 1414 O O . SER A 1 177 ? 23.679 -2.941 -25.610 1.00 91.94 177 SER A O 1
ATOM 1416 N N . LEU A 1 178 ? 22.485 -1.230 -24.756 1.00 92.75 178 LEU A N 1
ATOM 1417 C CA . LEU A 1 178 ? 21.752 -0.910 -25.978 1.00 92.75 178 LEU A CA 1
ATOM 1418 C C . LEU A 1 178 ? 22.136 0.490 -26.472 1.00 92.75 178 LEU A C 1
ATOM 1420 O O . LEU A 1 178 ? 22.150 1.432 -25.676 1.00 92.75 178 LEU A O 1
ATOM 1424 N N . PRO A 1 179 ? 22.416 0.656 -27.777 1.00 94.06 179 PRO A N 1
ATOM 1425 C CA . PRO A 1 179 ? 22.670 1.966 -28.359 1.00 94.06 179 PRO A CA 1
ATOM 1426 C C . PRO A 1 179 ? 21.494 2.943 -28.162 1.00 94.06 179 PRO A C 1
ATOM 1428 O O . PRO A 1 179 ? 20.332 2.525 -28.238 1.00 94.06 179 PRO A O 1
ATOM 1431 N N . PRO A 1 180 ? 21.751 4.253 -27.980 1.00 93.81 180 PRO A N 1
ATOM 1432 C CA . PRO A 1 180 ? 20.691 5.250 -27.825 1.00 93.81 180 PRO A CA 1
ATOM 1433 C C . PRO A 1 180 ? 19.686 5.288 -28.985 1.00 93.81 180 PRO A C 1
ATOM 1435 O O . PRO A 1 180 ? 18.509 5.549 -28.754 1.00 93.81 180 PRO A O 1
ATOM 1438 N N . ASP A 1 181 ? 20.114 4.999 -30.219 1.00 93.50 181 ASP A N 1
ATOM 1439 C CA . ASP A 1 181 ? 19.231 4.956 -31.392 1.00 93.50 181 ASP A CA 1
ATOM 1440 C C . ASP A 1 181 ? 18.291 3.742 -31.388 1.00 93.50 181 ASP A C 1
ATOM 1442 O O . ASP A 1 181 ? 17.219 3.799 -31.987 1.00 93.50 181 ASP A O 1
ATOM 1446 N N . VAL A 1 182 ? 18.661 2.655 -30.703 1.00 94.75 182 VAL A N 1
ATOM 1447 C CA . VAL A 1 182 ? 17.772 1.512 -30.456 1.00 94.75 182 VAL A CA 1
ATOM 1448 C C . VAL A 1 182 ? 16.762 1.882 -29.377 1.00 94.75 182 VAL A C 1
ATOM 1450 O O . VAL A 1 182 ? 15.564 1.730 -29.593 1.00 94.75 182 VAL A O 1
ATOM 1453 N N . LEU A 1 183 ? 17.214 2.450 -28.254 1.00 96.19 183 LEU A N 1
ATOM 1454 C CA . LEU A 1 183 ? 16.318 2.883 -27.174 1.00 96.19 183 LEU A CA 1
ATOM 1455 C C . LEU A 1 183 ? 15.302 3.930 -27.656 1.00 96.19 183 LEU A C 1
ATOM 1457 O O . LEU A 1 183 ? 14.125 3.861 -27.309 1.00 96.19 183 LEU A O 1
ATOM 1461 N N . ALA A 1 184 ? 15.722 4.858 -28.519 1.00 95.75 184 ALA A N 1
ATOM 1462 C CA . ALA A 1 184 ? 14.846 5.868 -29.107 1.00 95.75 184 ALA A CA 1
ATOM 1463 C C . ALA A 1 184 ? 13.660 5.267 -29.888 1.00 95.75 184 ALA A C 1
ATOM 1465 O O . ALA A 1 184 ? 12.598 5.884 -29.955 1.00 95.75 184 ALA A O 1
ATOM 1466 N N . ARG A 1 185 ? 13.791 4.050 -30.436 1.00 96.81 185 ARG A N 1
ATOM 1467 C CA . ARG A 1 185 ? 12.704 3.363 -31.161 1.00 96.81 185 ARG A CA 1
ATOM 1468 C C . ARG A 1 185 ? 11.572 2.895 -30.244 1.00 96.81 185 ARG A C 1
ATOM 1470 O O . ARG A 1 185 ? 10.474 2.625 -30.739 1.00 96.81 185 ARG A O 1
ATOM 1477 N N . TYR A 1 186 ? 11.834 2.811 -28.939 1.00 97.69 186 TYR A N 1
ATOM 1478 C CA . TYR A 1 186 ? 10.894 2.365 -27.907 1.00 97.69 186 TYR A CA 1
ATOM 1479 C C . TYR A 1 186 ? 10.200 3.527 -27.184 1.00 97.69 186 TYR A C 1
ATOM 1481 O O . TYR A 1 186 ? 9.203 3.309 -26.495 1.00 97.69 186 TYR A O 1
ATOM 1489 N N . VAL A 1 187 ? 10.678 4.761 -27.366 1.00 97.19 187 VAL A N 1
ATOM 1490 C CA . VAL A 1 187 ? 10.041 5.970 -26.825 1.00 97.19 187 VAL A CA 1
ATOM 1491 C C . VAL A 1 187 ? 8.654 6.148 -27.437 1.00 97.19 187 VAL A C 1
ATOM 1493 O O . VAL A 1 187 ? 8.497 6.129 -28.657 1.00 97.19 187 VAL A O 1
ATOM 1496 N N . GLY A 1 188 ? 7.636 6.344 -26.608 1.00 96.06 188 GLY A N 1
ATOM 1497 C CA . GLY A 1 188 ? 6.266 6.527 -27.067 1.00 96.06 188 GLY A CA 1
ATOM 1498 C C . GLY A 1 188 ? 5.234 6.299 -25.975 1.00 96.06 188 GLY A C 1
ATOM 1499 O O . GLY A 1 188 ? 5.552 5.882 -24.864 1.00 96.06 188 GLY A O 1
ATOM 1500 N N . VAL A 1 189 ? 3.978 6.549 -26.328 1.00 95.62 189 VAL A N 1
ATOM 1501 C CA . VAL A 1 189 ? 2.831 6.328 -25.448 1.00 95.62 189 VAL A CA 1
ATOM 1502 C C . VAL A 1 189 ? 2.166 5.012 -25.826 1.00 95.62 189 VAL A C 1
ATOM 1504 O O . VAL A 1 189 ? 1.897 4.759 -26.998 1.00 95.62 189 VAL A O 1
ATOM 1507 N N . TYR A 1 190 ? 1.877 4.178 -24.838 1.00 95.25 190 TYR A N 1
ATOM 1508 C CA . TYR A 1 190 ? 1.253 2.868 -24.997 1.00 95.25 190 TYR A CA 1
ATOM 1509 C C . TYR A 1 190 ? -0.023 2.836 -24.166 1.00 95.25 190 TYR A C 1
ATOM 1511 O O . TYR A 1 190 ? -0.012 3.270 -23.018 1.00 95.25 190 TYR A O 1
ATOM 1519 N N . SER A 1 191 ? -1.136 2.355 -24.718 1.00 93.25 191 SER A N 1
ATOM 1520 C CA . SER A 1 191 ? -2.416 2.348 -23.996 1.00 93.25 191 SER A CA 1
ATOM 1521 C C . SER A 1 191 ? -3.230 1.097 -24.285 1.00 93.25 191 SER A C 1
ATOM 1523 O O . SER A 1 191 ? -3.164 0.543 -25.380 1.00 93.25 191 SER A O 1
ATOM 1525 N N . GLY A 1 192 ? -3.981 0.632 -23.291 1.00 89.88 192 GLY A N 1
ATOM 1526 C CA . GLY A 1 192 ? -4.726 -0.625 -23.334 1.00 89.88 192 GLY A CA 1
ATOM 1527 C C . GLY A 1 192 ? -5.499 -0.872 -22.041 1.00 89.88 192 GLY A C 1
ATOM 1528 O O . GLY A 1 192 ? -5.602 0.012 -21.192 1.00 89.88 192 GLY A O 1
ATOM 1529 N N . ARG A 1 193 ? -6.078 -2.068 -21.889 1.00 86.00 193 ARG A N 1
ATOM 1530 C CA . ARG A 1 193 ? -6.898 -2.405 -20.716 1.00 86.00 193 ARG A CA 1
ATOM 1531 C C . ARG A 1 193 ? -6.089 -3.110 -19.633 1.00 86.00 193 ARG A C 1
ATOM 1533 O O . ARG A 1 193 ? -5.409 -4.091 -19.913 1.00 86.00 193 ARG A O 1
ATOM 1540 N N . TYR A 1 194 ? -6.256 -2.664 -18.393 1.00 79.00 194 TYR A N 1
ATOM 1541 C CA . TYR A 1 194 ? -5.735 -3.311 -17.192 1.00 79.00 194 TYR A CA 1
ATOM 1542 C C . TYR A 1 194 ? -6.752 -3.165 -16.057 1.00 79.00 194 TYR A C 1
ATOM 1544 O O . TYR A 1 194 ? -7.200 -2.056 -15.772 1.00 79.00 194 TYR A O 1
ATOM 1552 N N . GLY A 1 195 ? -7.147 -4.277 -15.427 1.00 70.06 195 GLY A N 1
ATOM 1553 C CA . GLY A 1 195 ? -8.116 -4.251 -14.321 1.00 70.06 195 GLY A CA 1
ATOM 1554 C C . GLY A 1 195 ? -9.456 -3.596 -14.686 1.00 70.06 195 GLY A C 1
ATOM 1555 O O . GLY A 1 195 ? -10.007 -2.840 -13.898 1.00 70.06 195 GLY A O 1
ATOM 1556 N N . GLY A 1 196 ? -9.942 -3.802 -15.917 1.00 74.25 196 GLY A N 1
ATOM 1557 C CA . GLY A 1 196 ? -11.187 -3.205 -16.428 1.00 74.25 196 GLY A CA 1
ATOM 1558 C C . GLY A 1 196 ? -11.074 -1.752 -16.910 1.00 74.25 196 GLY A C 1
ATOM 1559 O O . GLY A 1 196 ? -11.886 -1.331 -17.736 1.00 74.25 196 GLY A O 1
ATOM 1560 N N . ASN A 1 197 ? -10.032 -1.028 -16.495 1.00 74.75 197 ASN A N 1
ATOM 1561 C CA . ASN A 1 197 ? -9.803 0.377 -16.825 1.00 74.75 197 ASN A CA 1
ATOM 1562 C C . ASN A 1 197 ? -8.794 0.553 -17.966 1.00 74.75 197 ASN A C 1
ATOM 1564 O O . ASN A 1 197 ? -7.985 -0.333 -18.258 1.00 74.75 197 ASN A O 1
ATOM 1568 N N . THR A 1 198 ? -8.829 1.719 -18.612 1.00 84.00 198 THR A N 1
ATOM 1569 C CA . THR A 1 198 ? -7.775 2.125 -19.547 1.00 84.00 198 THR A CA 1
ATOM 1570 C C . THR A 1 198 ? -6.532 2.513 -18.759 1.00 84.00 198 THR A C 1
ATOM 1572 O O . THR A 1 198 ? -6.591 3.353 -17.863 1.00 84.00 198 THR A O 1
ATOM 1575 N N . ARG A 1 199 ? -5.396 1.921 -19.115 1.00 83.88 199 ARG A N 1
ATOM 1576 C CA . ARG A 1 199 ? -4.080 2.250 -18.575 1.00 83.88 199 ARG A CA 1
ATOM 1577 C C . ARG A 1 199 ? -3.196 2.757 -19.700 1.00 83.88 199 ARG A C 1
ATOM 1579 O O . ARG A 1 199 ? -3.114 2.126 -20.752 1.00 83.88 199 ARG A O 1
ATOM 1586 N N . THR A 1 200 ? -2.525 3.873 -19.443 1.00 87.62 200 THR A N 1
ATOM 1587 C CA . THR A 1 200 ? -1.601 4.508 -20.382 1.00 87.62 200 THR A CA 1
ATOM 1588 C C . THR A 1 200 ? -0.213 4.579 -19.761 1.00 87.62 200 THR A C 1
ATOM 1590 O O . THR A 1 200 ? -0.063 5.030 -18.627 1.00 87.62 200 THR A O 1
ATOM 1593 N N . ILE A 1 201 ? 0.789 4.116 -20.504 1.00 88.75 201 ILE A N 1
ATOM 1594 C CA . ILE A 1 201 ? 2.201 4.104 -20.133 1.00 88.75 201 ILE A CA 1
ATOM 1595 C C . ILE A 1 201 ? 2.946 5.012 -21.111 1.00 88.75 201 ILE A C 1
ATOM 1597 O O . ILE A 1 201 ? 2.990 4.741 -22.309 1.00 88.75 201 ILE A O 1
ATOM 1601 N N . ASP A 1 202 ? 3.524 6.086 -20.596 1.00 91.56 202 ASP A N 1
ATOM 1602 C CA . ASP A 1 202 ? 4.442 6.964 -21.312 1.00 91.56 202 ASP A CA 1
ATOM 1603 C C . ASP A 1 202 ? 5.876 6.466 -21.101 1.00 91.56 202 ASP A C 1
ATOM 1605 O O . ASP A 1 202 ? 6.351 6.373 -19.965 1.00 91.56 202 ASP A O 1
ATOM 1609 N N . VAL A 1 203 ? 6.543 6.088 -22.190 1.00 94.44 203 VAL A N 1
ATOM 1610 C CA . VAL A 1 203 ? 7.945 5.676 -22.198 1.00 94.44 203 VAL A CA 1
ATOM 1611 C C . VAL A 1 203 ? 8.779 6.791 -22.810 1.00 94.44 203 VAL A C 1
ATOM 1613 O O . VAL A 1 203 ? 8.643 7.113 -23.990 1.00 94.44 203 VAL A O 1
ATOM 1616 N N . SER A 1 204 ? 9.713 7.315 -22.026 1.00 94.75 204 SER A N 1
ATOM 1617 C CA . SER A 1 204 ? 10.636 8.383 -22.411 1.00 94.75 204 SER A CA 1
ATOM 1618 C C . SER A 1 204 ? 12.094 7.943 -22.264 1.00 94.75 204 SER A C 1
ATOM 1620 O O . SER A 1 204 ? 12.387 6.929 -21.633 1.00 94.75 204 SER A O 1
ATOM 1622 N N . LEU A 1 205 ? 13.022 8.691 -22.865 1.00 94.06 205 LEU A N 1
ATOM 1623 C CA . LEU A 1 205 ? 14.464 8.482 -22.715 1.00 94.06 205 LEU A CA 1
ATOM 1624 C C . LEU A 1 205 ? 15.038 9.600 -21.840 1.00 94.06 205 LEU A C 1
ATOM 1626 O O . LEU A 1 205 ? 14.934 10.773 -22.192 1.00 94.06 205 LEU A O 1
ATOM 1630 N N . SER A 1 206 ? 15.665 9.246 -20.720 1.00 90.19 206 SER A N 1
ATOM 1631 C CA . SER A 1 206 ? 16.287 10.199 -19.796 1.00 90.19 206 SER A CA 1
ATOM 1632 C C . SER A 1 206 ? 17.615 9.649 -19.291 1.00 90.19 206 SER A C 1
ATOM 1634 O O . SER A 1 206 ? 17.702 8.492 -18.890 1.00 90.19 206 SER A O 1
ATOM 1636 N N . GLY A 1 207 ? 18.681 10.452 -19.362 1.00 86.56 207 GLY A N 1
ATOM 1637 C CA . GLY A 1 207 ? 20.016 10.030 -18.916 1.00 86.56 207 GLY A CA 1
ATOM 1638 C C . GLY A 1 207 ? 20.562 8.783 -19.629 1.00 86.56 207 GLY A C 1
ATOM 1639 O O . GLY A 1 207 ? 21.344 8.045 -19.042 1.00 86.56 207 GLY A O 1
ATOM 1640 N N . GLY A 1 208 ? 20.129 8.517 -20.869 1.00 88.75 208 GLY A N 1
ATOM 1641 C CA . GLY A 1 208 ? 20.511 7.316 -21.624 1.00 88.75 208 GLY A CA 1
ATOM 1642 C C . GLY A 1 208 ? 19.764 6.039 -21.223 1.00 88.75 208 GLY A C 1
ATOM 1643 O O . GLY A 1 208 ? 20.107 4.965 -21.706 1.00 88.75 208 GLY A O 1
ATOM 1644 N N . GLN A 1 209 ? 18.741 6.139 -20.373 1.00 91.06 209 GLN A N 1
ATOM 1645 C CA . GLN A 1 209 ? 17.911 5.018 -19.940 1.00 91.06 209 GLN A CA 1
ATOM 1646 C C . GLN A 1 209 ? 16.453 5.256 -20.317 1.00 91.06 209 GLN A C 1
ATOM 1648 O O . GLN A 1 209 ? 15.980 6.396 -20.342 1.00 91.06 209 GLN A O 1
ATOM 1653 N N . LEU A 1 210 ? 15.728 4.178 -20.611 1.00 93.88 210 LEU A N 1
ATOM 1654 C CA . LEU A 1 210 ? 14.285 4.274 -20.779 1.00 93.88 210 LEU A CA 1
ATOM 1655 C C . LEU A 1 210 ? 13.616 4.439 -19.421 1.00 93.88 210 LEU A C 1
ATOM 1657 O O . LEU A 1 210 ? 14.017 3.827 -18.433 1.00 93.88 210 LEU A O 1
ATOM 1661 N N . VAL A 1 211 ? 12.585 5.269 -19.395 1.00 90.12 211 VAL A N 1
ATOM 1662 C CA . VAL A 1 211 ? 11.798 5.584 -18.214 1.00 90.12 211 VAL A CA 1
ATOM 1663 C C . VAL A 1 211 ? 10.327 5.406 -18.557 1.00 90.12 211 VAL A C 1
ATOM 1665 O O . VAL A 1 211 ? 9.832 6.067 -19.465 1.00 90.12 211 VAL A O 1
ATOM 1668 N N . ALA A 1 212 ? 9.630 4.535 -17.831 1.00 88.31 212 ALA A N 1
ATOM 1669 C CA . ALA A 1 212 ? 8.193 4.323 -17.961 1.00 88.31 212 ALA A CA 1
ATOM 1670 C C . ALA A 1 212 ? 7.421 5.065 -16.864 1.00 88.31 212 ALA A C 1
ATOM 1672 O O . ALA A 1 212 ? 7.806 5.041 -15.692 1.00 88.31 212 ALA A O 1
ATOM 1673 N N . LYS A 1 213 ? 6.307 5.691 -17.239 1.00 84.56 213 LYS A N 1
ATOM 1674 C CA . LYS A 1 213 ? 5.423 6.454 -16.356 1.00 84.56 213 LYS A CA 1
ATOM 1675 C C . LYS A 1 213 ? 3.969 6.105 -16.660 1.00 84.56 213 LYS A C 1
ATOM 1677 O O . LYS A 1 213 ? 3.571 6.120 -17.819 1.00 84.56 213 LYS A O 1
ATOM 1682 N N . ILE A 1 214 ? 3.157 5.811 -15.646 1.00 77.75 214 ILE A N 1
ATOM 1683 C CA . ILE A 1 214 ? 1.705 5.682 -15.848 1.00 77.75 214 ILE A CA 1
ATOM 1684 C C . ILE A 1 214 ? 1.095 7.082 -15.876 1.00 77.75 214 ILE A C 1
ATOM 1686 O O . ILE A 1 214 ? 1.355 7.884 -14.983 1.00 77.75 214 ILE A O 1
ATOM 1690 N N . VAL A 1 215 ? 0.272 7.367 -16.885 1.00 75.12 215 VAL A N 1
ATOM 1691 C CA . VAL A 1 215 ? -0.368 8.675 -17.071 1.00 75.12 215 VAL A CA 1
ATOM 1692 C C . VAL A 1 215 ? -1.887 8.521 -17.060 1.00 75.12 215 VAL A C 1
ATOM 1694 O O . VAL A 1 215 ? -2.430 7.629 -17.709 1.00 75.12 215 VAL A O 1
ATOM 1697 N N . GLY A 1 216 ? -2.579 9.403 -16.333 1.00 58.56 216 GLY A N 1
ATOM 1698 C CA . GLY A 1 216 ? -4.042 9.519 -16.379 1.00 58.56 216 GLY A CA 1
ATOM 1699 C C . GLY A 1 216 ? -4.822 8.352 -15.761 1.00 58.56 216 GLY A C 1
ATOM 1700 O O . GLY A 1 216 ? -6.009 8.211 -16.041 1.00 58.56 216 GLY A O 1
ATOM 1701 N N . ALA A 1 217 ? -4.186 7.509 -14.942 1.00 52.59 217 ALA A N 1
ATOM 1702 C CA . ALA A 1 217 ? -4.888 6.446 -14.231 1.00 52.59 217 ALA A CA 1
ATOM 1703 C C . ALA A 1 217 ? -5.761 7.035 -13.111 1.00 52.59 217 ALA A C 1
ATOM 1705 O O . ALA A 1 217 ? -5.278 7.780 -12.261 1.00 52.59 217 ALA A O 1
ATOM 1706 N N . THR A 1 218 ? -7.040 6.660 -13.075 1.00 45.34 218 THR A N 1
ATOM 1707 C CA . THR A 1 218 ? -7.901 6.861 -11.906 1.00 45.34 218 THR A CA 1
ATOM 1708 C C . THR A 1 218 ? -7.391 5.980 -10.783 1.00 45.34 218 THR A C 1
ATOM 1710 O O . THR A 1 218 ? -7.780 4.822 -10.743 1.00 45.34 218 THR A O 1
ATOM 1713 N N . ALA A 1 219 ? -6.502 6.497 -9.929 1.00 42.72 219 ALA A N 1
ATOM 1714 C CA . ALA A 1 219 ? -6.279 6.013 -8.566 1.00 42.72 219 ALA A CA 1
ATOM 1715 C C . ALA A 1 219 ? -6.466 4.483 -8.398 1.00 42.72 219 ALA A C 1
ATOM 1717 O O . ALA A 1 219 ? -7.299 4.039 -7.613 1.00 42.72 219 ALA A O 1
ATOM 1718 N N . VAL A 1 220 ? -5.797 3.667 -9.227 1.00 36.09 220 VAL A N 1
ATOM 1719 C CA . VAL A 1 220 ? -6.151 2.245 -9.341 1.00 36.09 220 VAL A CA 1
ATOM 1720 C C . VAL A 1 220 ? -5.548 1.495 -8.161 1.00 36.09 220 VAL A C 1
ATOM 1722 O O . VAL A 1 220 ? -4.327 1.444 -7.988 1.00 36.09 220 VAL A O 1
ATOM 1725 N N . GLU A 1 221 ? -6.413 0.858 -7.378 1.00 38.28 221 GLU A N 1
ATOM 1726 C CA . GLU A 1 221 ? -6.031 -0.199 -6.452 1.00 38.28 221 GLU A CA 1
ATOM 1727 C C . GLU A 1 221 ? -5.228 -1.275 -7.207 1.00 38.28 221 GLU A C 1
ATOM 1729 O O . GLU A 1 221 ? -5.711 -1.921 -8.134 1.00 38.28 221 GLU A O 1
ATOM 1734 N N . GLY A 1 222 ? -3.959 -1.453 -6.831 1.00 36.91 222 GLY A N 1
ATOM 1735 C CA . GLY A 1 222 ? -3.158 -2.603 -7.271 1.00 36.91 222 GLY A CA 1
ATOM 1736 C C . GLY A 1 222 ? -2.225 -2.427 -8.480 1.00 36.91 222 GLY A C 1
ATOM 1737 O O . GLY A 1 222 ? -1.735 -3.433 -8.986 1.00 36.91 222 GLY A O 1
ATOM 1738 N N . GLY A 1 223 ? -1.888 -1.214 -8.937 1.00 35.12 223 GLY A N 1
ATOM 1739 C CA . GLY A 1 223 ? -0.902 -1.039 -10.021 1.00 35.12 223 GLY A CA 1
ATOM 1740 C C . GLY A 1 223 ? -0.048 0.221 -9.897 1.00 35.12 223 GLY A C 1
ATOM 1741 O O . GLY A 1 223 ? -0.554 1.307 -10.108 1.00 35.12 223 GLY A O 1
ATOM 1742 N N . LEU A 1 224 ? 1.243 0.031 -9.591 1.00 39.94 224 LEU A N 1
ATOM 1743 C CA . LEU A 1 224 ? 2.317 1.034 -9.461 1.00 39.94 224 LEU A CA 1
ATOM 1744 C C . LEU A 1 224 ? 1.927 2.315 -8.721 1.00 39.94 224 LEU A C 1
ATOM 1746 O O . LEU A 1 224 ? 1.645 3.346 -9.316 1.00 39.94 224 LEU A O 1
ATOM 1750 N N . GLY A 1 225 ? 2.049 2.235 -7.406 1.00 40.56 225 GLY A N 1
ATOM 1751 C CA . GLY A 1 225 ? 2.014 3.381 -6.526 1.00 40.56 225 GLY A CA 1
ATOM 1752 C C . GLY A 1 225 ? 0.657 3.627 -5.906 1.00 40.56 225 GLY A C 1
ATOM 1753 O O . GLY A 1 225 ? -0.362 3.650 -6.582 1.00 40.56 225 GLY A O 1
ATOM 1754 N N . ALA A 1 226 ? 0.616 3.728 -4.585 1.00 37.31 226 ALA A N 1
ATOM 1755 C CA . ALA A 1 226 ? -0.606 4.016 -3.862 1.00 37.31 226 ALA A CA 1
ATOM 1756 C C . ALA A 1 226 ? -1.090 5.383 -4.328 1.00 37.31 226 ALA A C 1
ATOM 1758 O O . ALA A 1 226 ? -0.295 6.300 -4.551 1.00 37.31 226 ALA A O 1
ATOM 1759 N N . THR A 1 227 ? -2.401 5.508 -4.438 1.00 35.03 227 THR A N 1
ATOM 1760 C CA . THR A 1 227 ? -3.100 6.779 -4.587 1.00 35.03 227 THR A CA 1
ATOM 1761 C C . THR A 1 227 ? -2.447 7.858 -3.717 1.00 35.03 227 THR A C 1
ATOM 1763 O O . THR A 1 227 ? -2.409 7.725 -2.494 1.00 35.03 227 THR A O 1
ATOM 1766 N N . GLY A 1 228 ? -1.887 8.892 -4.352 1.00 40.03 228 GLY A N 1
ATOM 1767 C CA . GLY A 1 228 ? -1.277 10.051 -3.689 1.00 40.03 228 GLY A CA 1
ATOM 1768 C C . GLY A 1 228 ? 0.206 9.946 -3.299 1.00 40.03 228 GLY A C 1
ATOM 1769 O O . GLY A 1 228 ? 0.773 10.957 -2.891 1.00 40.03 228 GLY A O 1
ATOM 1770 N N . LEU A 1 229 ? 0.858 8.784 -3.431 1.00 42.47 229 LEU A N 1
ATOM 1771 C CA . LEU A 1 229 ? 2.297 8.634 -3.135 1.00 42.47 229 LEU A CA 1
ATOM 1772 C C . LEU A 1 229 ? 3.185 8.578 -4.386 1.00 42.47 229 LEU A C 1
ATOM 1774 O O . LEU A 1 229 ? 4.384 8.822 -4.272 1.00 42.47 229 LEU A O 1
ATOM 1778 N N . ASP A 1 230 ? 2.589 8.309 -5.549 1.00 47.75 230 ASP A N 1
ATOM 1779 C CA . ASP A 1 230 ? 3.296 7.936 -6.782 1.00 47.75 230 ASP A CA 1
ATOM 1780 C C . ASP A 1 230 ? 2.596 8.437 -8.063 1.00 47.75 230 ASP A C 1
ATOM 1782 O O . ASP A 1 230 ? 2.867 7.940 -9.161 1.00 47.75 230 ASP A O 1
ATOM 1786 N N . GLU A 1 231 ? 1.714 9.442 -7.966 1.00 44.81 231 GLU A N 1
ATOM 1787 C CA . GLU A 1 231 ? 1.358 10.199 -9.171 1.00 44.81 231 GLU A CA 1
ATOM 1788 C C . GLU A 1 231 ? 2.662 10.706 -9.795 1.00 44.81 231 GLU A C 1
ATOM 1790 O O . GLU A 1 231 ? 3.489 11.326 -9.129 1.00 44.81 231 GLU A O 1
ATOM 1795 N N . ASP A 1 232 ? 2.875 10.352 -11.058 1.00 50.78 232 ASP A N 1
ATOM 1796 C CA . ASP A 1 232 ? 4.083 10.637 -11.820 1.00 50.78 232 ASP A CA 1
ATOM 1797 C C . ASP A 1 232 ? 5.367 9.858 -11.471 1.00 50.78 232 ASP A C 1
ATOM 1799 O O . ASP A 1 232 ? 6.442 10.212 -11.968 1.00 50.78 232 ASP A O 1
ATOM 1803 N N . ALA A 1 233 ? 5.290 8.767 -10.700 1.00 60.50 233 ALA A N 1
ATOM 1804 C CA . ALA A 1 233 ? 6.458 7.950 -10.366 1.00 60.50 233 ALA A CA 1
ATOM 1805 C C . ALA A 1 233 ? 7.083 7.278 -11.607 1.00 60.50 233 ALA A C 1
ATOM 1807 O O . ALA A 1 233 ? 6.623 6.254 -12.118 1.00 60.50 233 ALA A O 1
ATOM 1808 N N . ALA A 1 234 ? 8.173 7.877 -12.079 1.00 72.81 234 ALA A N 1
ATOM 1809 C CA . ALA A 1 234 ? 9.007 7.401 -13.169 1.00 72.81 234 ALA A CA 1
ATOM 1810 C C . ALA A 1 234 ? 9.794 6.137 -12.781 1.00 72.81 234 ALA A C 1
ATOM 1812 O O . ALA A 1 234 ? 10.443 6.087 -11.734 1.00 72.81 234 ALA A O 1
ATOM 1813 N N . ARG A 1 235 ? 9.789 5.128 -13.657 1.00 78.00 235 ARG A N 1
ATOM 1814 C CA . ARG A 1 235 ? 10.518 3.866 -13.474 1.00 78.00 235 ARG A CA 1
ATOM 1815 C C . ARG A 1 235 ? 11.584 3.697 -14.529 1.00 78.00 235 ARG A C 1
ATOM 1817 O O . ARG A 1 235 ? 11.266 3.610 -15.709 1.00 78.00 235 ARG A O 1
ATOM 1824 N N . VAL A 1 236 ? 12.832 3.594 -14.094 1.00 85.94 236 VAL A N 1
ATOM 1825 C CA . VAL A 1 236 ? 13.932 3.221 -14.982 1.00 85.94 236 VAL A CA 1
ATOM 1826 C C . VAL A 1 236 ? 13.723 1.784 -15.453 1.00 85.94 236 VAL A C 1
ATOM 1828 O O . VAL A 1 236 ? 13.511 0.886 -14.639 1.00 85.94 236 VAL A O 1
ATOM 1831 N N . LEU A 1 237 ? 13.785 1.589 -16.766 1.00 90.44 237 LEU A N 1
ATOM 1832 C CA . LEU A 1 237 ? 13.738 0.291 -17.417 1.00 90.44 237 LEU A CA 1
ATOM 1833 C C . LEU A 1 237 ? 15.164 -0.181 -17.696 1.00 90.44 237 LEU A C 1
ATOM 1835 O O . LEU A 1 237 ? 15.913 0.450 -18.444 1.00 90.44 237 LEU A O 1
ATOM 1839 N N . VAL A 1 238 ? 15.533 -1.308 -17.098 1.00 91.06 238 VAL A N 1
ATOM 1840 C CA . VAL A 1 238 ? 16.868 -1.891 -17.197 1.00 91.06 238 VAL A CA 1
ATOM 1841 C C . VAL A 1 238 ? 16.877 -2.968 -18.289 1.00 91.06 238 VAL A C 1
ATOM 1843 O O . VAL A 1 238 ? 16.220 -3.995 -18.114 1.00 91.06 238 VAL A O 1
ATOM 1846 N N . PRO A 1 239 ? 17.608 -2.787 -19.403 1.00 94.44 239 PRO A N 1
ATOM 1847 C CA . PRO A 1 239 ? 17.602 -3.729 -20.526 1.00 94.44 239 PRO A CA 1
ATOM 1848 C C . PRO A 1 239 ? 18.164 -5.098 -20.133 1.00 94.44 239 PRO A C 1
ATOM 1850 O O . PRO A 1 239 ? 19.313 -5.202 -19.721 1.00 94.44 239 PRO A O 1
ATOM 1853 N N . GLN A 1 240 ? 17.375 -6.155 -20.308 1.00 93.75 240 GLN A N 1
ATOM 1854 C CA . GLN A 1 240 ? 17.788 -7.554 -20.128 1.00 93.75 240 GLN A CA 1
ATOM 1855 C C . GLN A 1 240 ? 18.064 -8.246 -21.475 1.00 93.75 240 GLN A C 1
ATOM 1857 O O . GLN A 1 240 ? 18.796 -9.229 -21.545 1.00 93.75 240 GLN A O 1
ATOM 1862 N N . SER A 1 241 ? 17.487 -7.733 -22.563 1.00 94.38 241 SER A N 1
ATOM 1863 C CA . SER A 1 241 ? 17.775 -8.125 -23.946 1.00 94.38 241 SER A CA 1
ATOM 1864 C C . SER A 1 241 ? 17.517 -6.935 -24.880 1.00 94.38 241 SER A C 1
ATOM 1866 O O . SER A 1 241 ? 17.307 -5.819 -24.411 1.00 94.38 241 SER A O 1
ATOM 1868 N N . GLN A 1 242 ? 17.508 -7.143 -26.203 1.00 93.88 242 GLN A N 1
ATOM 1869 C CA . GLN A 1 242 ? 17.149 -6.077 -27.147 1.00 93.88 242 GLN A CA 1
ATOM 1870 C C . GLN A 1 242 ? 15.742 -5.519 -26.918 1.00 93.88 242 GLN A C 1
ATOM 1872 O O . GLN A 1 242 ? 15.545 -4.324 -27.112 1.00 93.88 242 GLN A O 1
ATOM 1877 N N . THR A 1 243 ? 14.777 -6.352 -26.522 1.00 96.25 243 THR A N 1
ATOM 1878 C CA . THR A 1 243 ? 13.365 -5.956 -26.391 1.00 96.25 243 THR A CA 1
ATOM 1879 C C . THR A 1 243 ? 12.782 -6.189 -25.002 1.00 96.25 243 THR A C 1
ATOM 1881 O O . THR A 1 243 ? 11.681 -5.714 -24.741 1.00 96.25 243 THR A O 1
ATOM 1884 N N . LEU A 1 244 ? 13.490 -6.885 -24.107 1.00 95.56 244 LEU A N 1
ATOM 1885 C CA . LEU A 1 244 ? 13.050 -7.159 -22.739 1.00 95.56 244 LEU A CA 1
ATOM 1886 C C . LEU A 1 244 ? 13.789 -6.267 -21.741 1.00 95.56 244 LEU A C 1
ATOM 1888 O O . LEU A 1 244 ? 15.014 -6.163 -21.778 1.00 95.56 244 LEU A O 1
ATOM 1892 N N . PHE A 1 245 ? 13.041 -5.687 -20.813 1.00 93.88 245 PHE A N 1
ATOM 1893 C CA . PHE A 1 245 ? 13.518 -4.795 -19.767 1.00 93.88 245 PHE A CA 1
ATOM 1894 C C . PHE A 1 245 ? 12.923 -5.200 -18.414 1.00 93.88 245 PHE A C 1
ATOM 1896 O O . PHE A 1 245 ? 11.802 -5.698 -18.345 1.00 93.88 245 PHE A O 1
ATOM 1903 N N . ASP A 1 246 ? 13.661 -4.957 -17.336 1.00 88.31 246 ASP A N 1
ATOM 1904 C CA . ASP A 1 246 ? 13.171 -5.041 -15.957 1.00 88.31 246 ASP A CA 1
ATOM 1905 C C . ASP A 1 246 ? 12.791 -3.637 -15.467 1.00 88.31 246 ASP A C 1
ATOM 1907 O O . ASP A 1 246 ? 13.535 -2.681 -15.690 1.00 88.31 246 ASP A O 1
ATOM 1911 N N . GLY A 1 247 ? 11.637 -3.498 -14.819 1.00 80.50 247 GLY A N 1
ATOM 1912 C CA . GLY A 1 247 ? 11.174 -2.248 -14.227 1.00 80.50 247 GLY A CA 1
ATOM 1913 C C . GLY A 1 247 ? 10.544 -2.457 -12.852 1.00 80.50 247 GLY A C 1
ATOM 1914 O O . GLY A 1 247 ? 9.320 -2.432 -12.704 1.00 80.50 247 GLY A O 1
ATOM 1915 N N . VAL A 1 248 ? 11.388 -2.580 -11.824 1.00 73.25 248 VAL A N 1
ATOM 1916 C CA . VAL A 1 248 ? 10.983 -2.643 -10.404 1.00 73.25 248 VAL A CA 1
ATOM 1917 C C . VAL A 1 248 ? 10.026 -3.808 -10.146 1.00 73.25 248 VAL A C 1
ATOM 1919 O O . VAL A 1 248 ? 8.893 -3.623 -9.693 1.00 73.25 248 VAL A O 1
ATOM 1922 N N . GLY A 1 249 ? 10.486 -5.020 -10.469 1.00 71.50 249 GLY A N 1
ATOM 1923 C CA . GLY A 1 249 ? 9.750 -6.263 -10.221 1.00 71.50 249 GLY A CA 1
ATOM 1924 C C . GLY A 1 249 ? 8.683 -6.596 -11.268 1.00 71.50 249 GLY A C 1
ATOM 1925 O O . GLY A 1 249 ? 7.977 -7.589 -11.112 1.00 71.50 249 GLY A O 1
ATOM 1926 N N . LEU A 1 250 ? 8.570 -5.791 -12.328 1.00 79.81 250 LEU A N 1
ATOM 1927 C CA . LEU A 1 250 ? 7.783 -6.099 -13.522 1.00 79.81 250 LEU A CA 1
ATOM 1928 C C . LEU A 1 250 ? 8.700 -6.266 -14.731 1.00 79.81 250 LEU A C 1
ATOM 1930 O O . LEU A 1 250 ? 9.699 -5.558 -14.864 1.00 79.81 250 LEU A O 1
ATOM 1934 N N . GLY A 1 251 ? 8.326 -7.170 -15.633 1.00 88.31 251 GLY A N 1
ATOM 1935 C CA . GLY A 1 251 ? 8.956 -7.270 -16.946 1.00 88.31 251 GLY A CA 1
ATOM 1936 C C . GLY A 1 251 ? 8.284 -6.332 -17.946 1.00 88.31 251 GLY A C 1
ATOM 1937 O O . GLY A 1 251 ? 7.069 -6.163 -17.928 1.00 88.31 251 GLY A O 1
ATOM 1938 N N . TYR A 1 252 ? 9.064 -5.755 -18.848 1.00 93.44 252 TYR A N 1
ATOM 1939 C CA . TYR A 1 252 ? 8.595 -4.900 -19.932 1.00 93.44 252 TYR A CA 1
ATOM 1940 C C . TYR A 1 252 ? 9.168 -5.418 -21.245 1.00 93.44 252 TYR A C 1
ATOM 1942 O O . TYR A 1 252 ? 10.376 -5.361 -21.461 1.00 93.44 252 TYR A O 1
ATOM 1950 N N . GLN A 1 253 ? 8.316 -5.943 -22.119 1.00 97.12 253 GLN A N 1
ATOM 1951 C CA . GLN A 1 253 ? 8.723 -6.464 -23.418 1.00 97.12 253 GLN A CA 1
ATOM 1952 C C . GLN A 1 253 ? 8.145 -5.613 -24.546 1.00 97.12 253 GLN A C 1
ATOM 1954 O O . GLN A 1 253 ? 6.932 -5.542 -24.727 1.00 97.12 253 GLN A O 1
ATOM 1959 N N . PHE A 1 254 ? 9.010 -4.989 -25.338 1.00 97.94 254 PHE A N 1
ATOM 1960 C CA . PHE A 1 254 ? 8.602 -4.274 -26.540 1.00 97.94 254 PHE A CA 1
ATOM 1961 C C . PHE A 1 254 ? 8.359 -5.260 -27.686 1.00 97.94 254 PHE A C 1
ATOM 1963 O O . PHE A 1 254 ? 9.214 -6.082 -28.020 1.00 97.94 254 PHE A O 1
ATOM 1970 N N . VAL A 1 255 ? 7.190 -5.158 -28.311 1.00 97.81 255 VAL A N 1
ATOM 1971 C CA . VAL A 1 255 ? 6.903 -5.796 -29.599 1.00 97.81 255 VAL A CA 1
ATOM 1972 C C . VAL A 1 255 ? 7.316 -4.809 -30.677 1.00 97.81 255 VAL A C 1
ATOM 1974 O O . VAL A 1 255 ? 6.911 -3.648 -30.623 1.00 97.81 255 VAL A O 1
ATOM 1977 N N . VAL A 1 256 ? 8.132 -5.250 -31.629 1.00 97.56 256 VAL A N 1
ATOM 1978 C CA . VAL A 1 256 ? 8.717 -4.391 -32.664 1.00 97.56 256 VAL A CA 1
ATOM 1979 C C . VAL A 1 256 ? 8.298 -4.838 -34.061 1.00 97.56 256 VAL A C 1
ATOM 1981 O O . VAL A 1 256 ? 7.994 -6.011 -34.270 1.00 97.56 256 VAL A O 1
ATOM 1984 N N . ASP A 1 257 ? 8.258 -3.900 -35.003 1.00 96.44 257 ASP A N 1
ATOM 1985 C CA . ASP A 1 257 ? 8.090 -4.189 -36.430 1.00 96.44 257 ASP A CA 1
ATOM 1986 C C . ASP A 1 257 ? 9.413 -4.612 -37.102 1.00 96.44 257 ASP A C 1
ATOM 1988 O O . ASP A 1 257 ? 10.469 -4.675 -36.468 1.00 96.44 257 ASP A O 1
ATOM 1992 N N . ASP A 1 258 ? 9.372 -4.842 -38.418 1.00 94.62 258 ASP A N 1
ATOM 1993 C CA . ASP A 1 258 ? 10.535 -5.229 -39.234 1.00 94.62 258 ASP A CA 1
ATOM 1994 C C . ASP A 1 258 ? 11.667 -4.181 -39.242 1.00 94.62 258 ASP A C 1
ATOM 1996 O O . ASP A 1 258 ? 12.796 -4.476 -39.634 1.00 94.62 258 ASP A O 1
ATOM 2000 N N . LYS A 1 259 ? 11.386 -2.942 -38.818 1.00 92.81 259 LYS A N 1
ATOM 2001 C CA . LYS A 1 259 ? 12.366 -1.851 -38.694 1.00 92.81 259 LYS A CA 1
ATOM 2002 C C . LYS A 1 259 ? 12.900 -1.718 -37.261 1.00 92.81 259 LYS A C 1
ATOM 2004 O O . LYS A 1 259 ? 13.727 -0.841 -36.984 1.00 92.81 259 LYS A O 1
ATOM 2009 N N . GLY A 1 260 ? 12.452 -2.576 -36.345 1.00 93.56 260 GLY A N 1
ATOM 2010 C CA . GLY A 1 260 ? 12.797 -2.527 -34.927 1.00 93.56 260 GLY A CA 1
ATOM 2011 C C . GLY A 1 260 ? 12.103 -1.389 -34.176 1.00 93.56 260 GLY A C 1
ATOM 2012 O O . GLY A 1 260 ? 12.571 -0.994 -33.110 1.00 93.56 260 GLY A O 1
ATOM 2013 N N . VAL A 1 261 ? 11.031 -0.817 -34.730 1.00 96.06 261 VAL A N 1
ATOM 2014 C CA . VAL A 1 261 ? 10.241 0.233 -34.082 1.00 96.06 261 VAL A CA 1
ATOM 2015 C C . VAL A 1 261 ? 9.177 -0.418 -33.214 1.00 96.06 261 VAL A C 1
ATOM 2017 O O . VAL A 1 261 ? 8.450 -1.295 -33.676 1.00 96.06 261 VAL A O 1
ATOM 2020 N N . ALA A 1 262 ? 9.069 0.003 -31.951 1.00 97.44 262 ALA A N 1
ATOM 2021 C CA . ALA A 1 262 ? 8.061 -0.553 -31.058 1.00 97.44 262 ALA A CA 1
ATOM 2022 C C . ALA A 1 262 ? 6.646 -0.262 -31.578 1.00 97.44 262 ALA A C 1
ATOM 2024 O O . ALA A 1 262 ? 6.306 0.886 -31.870 1.00 97.44 262 ALA A O 1
ATOM 2025 N N . THR A 1 263 ? 5.826 -1.305 -31.659 1.00 97.81 263 THR A N 1
ATOM 2026 C CA . THR A 1 263 ? 4.408 -1.276 -32.039 1.00 97.81 263 THR A CA 1
ATOM 2027 C C . THR A 1 263 ? 3.494 -1.553 -30.847 1.00 97.81 263 THR A C 1
ATOM 2029 O O . THR A 1 263 ? 2.346 -1.111 -30.835 1.00 97.81 263 THR A O 1
ATOM 2032 N N . ALA A 1 264 ? 4.003 -2.230 -29.817 1.00 97.56 264 ALA A N 1
ATOM 2033 C CA . ALA A 1 264 ? 3.324 -2.424 -28.543 1.00 97.56 264 ALA A CA 1
ATOM 2034 C C . ALA A 1 264 ? 4.330 -2.606 -27.399 1.00 97.56 264 ALA A C 1
ATOM 2036 O O . ALA A 1 264 ? 5.494 -2.945 -27.617 1.00 97.56 264 ALA A O 1
ATOM 2037 N N . LEU A 1 265 ? 3.847 -2.420 -26.175 1.00 96.88 265 LEU A N 1
ATOM 2038 C CA . LEU A 1 265 ? 4.551 -2.737 -24.939 1.00 96.88 265 LEU A CA 1
ATOM 2039 C C . LEU A 1 265 ? 3.759 -3.801 -24.184 1.00 96.88 265 LEU A C 1
ATOM 2041 O O . LEU A 1 265 ? 2.567 -3.630 -23.948 1.00 96.88 265 LEU A O 1
ATOM 2045 N N . VAL A 1 266 ? 4.412 -4.884 -23.786 1.00 95.56 266 VAL A N 1
ATOM 2046 C CA . VAL A 1 266 ? 3.841 -5.922 -22.931 1.00 95.56 266 VAL A CA 1
ATOM 2047 C C . VAL A 1 266 ? 4.403 -5.756 -21.526 1.00 95.56 266 VAL A C 1
ATOM 2049 O O . VAL A 1 266 ? 5.604 -5.900 -21.317 1.00 95.56 266 VAL A O 1
ATOM 2052 N N . GLU A 1 267 ? 3.542 -5.460 -20.557 1.00 90.44 267 GLU A N 1
ATOM 2053 C CA . GLU A 1 267 ? 3.898 -5.478 -19.136 1.00 90.44 267 GLU A CA 1
ATOM 2054 C C . GLU A 1 267 ? 3.627 -6.880 -18.581 1.00 90.44 267 GLU A C 1
ATOM 2056 O O . GLU A 1 267 ? 2.513 -7.403 -18.673 1.00 90.44 267 GLU A O 1
ATOM 2061 N N . ILE A 1 268 ? 4.657 -7.509 -18.032 1.00 88.81 268 ILE A N 1
ATOM 2062 C CA . ILE A 1 268 ? 4.645 -8.887 -17.552 1.00 88.81 268 ILE A CA 1
ATOM 2063 C C . ILE A 1 268 ? 4.468 -8.858 -16.037 1.00 88.81 268 ILE A C 1
ATOM 2065 O O . ILE A 1 268 ? 5.360 -8.421 -15.306 1.00 88.81 268 ILE A O 1
ATOM 2069 N N . HIS A 1 269 ? 3.318 -9.350 -15.582 1.00 82.81 269 HIS A N 1
ATOM 2070 C CA . HIS A 1 269 ? 3.012 -9.575 -14.175 1.00 82.81 269 HIS A CA 1
ATOM 2071 C C . HIS A 1 269 ? 3.062 -11.065 -13.861 1.00 82.81 269 HIS A C 1
ATOM 2073 O O . HIS A 1 269 ? 2.860 -11.916 -14.726 1.00 82.81 269 HIS A O 1
ATOM 2079 N N . VAL A 1 270 ? 3.208 -11.375 -12.576 1.00 76.19 270 VAL A N 1
ATOM 2080 C CA . VAL A 1 270 ? 2.965 -12.720 -12.030 1.00 76.19 270 VAL A CA 1
ATOM 2081 C C . VAL A 1 270 ? 1.550 -13.220 -12.361 1.00 76.19 270 VAL A C 1
ATOM 2083 O O . VAL A 1 270 ? 1.365 -14.406 -12.610 1.00 76.19 270 VAL A O 1
ATOM 2086 N N . SER A 1 271 ? 0.558 -12.325 -12.409 1.00 76.06 271 SER A N 1
ATOM 2087 C CA . SER A 1 271 ? -0.833 -12.661 -12.748 1.00 76.06 271 SER A CA 1
ATOM 2088 C C . SER A 1 271 ? -1.094 -12.830 -14.250 1.00 76.06 271 SER A C 1
ATOM 2090 O O . SER A 1 271 ? -2.187 -13.247 -14.626 1.00 76.06 271 SER A O 1
ATOM 2092 N N . GLY A 1 272 ? -0.125 -12.503 -15.110 1.00 83.56 272 GLY A N 1
ATOM 2093 C CA . GLY A 1 272 ? -0.256 -12.574 -16.564 1.00 83.56 272 GLY A CA 1
ATOM 2094 C C . GLY A 1 272 ? 0.403 -11.403 -17.294 1.00 83.56 272 GLY A C 1
ATOM 2095 O O . GLY A 1 272 ? 0.870 -10.436 -16.694 1.00 83.56 272 GLY A O 1
ATOM 2096 N N . SER A 1 273 ? 0.444 -11.486 -18.621 1.00 89.94 273 SER A N 1
ATOM 2097 C CA . SER A 1 273 ? 1.014 -10.444 -19.482 1.00 89.94 273 SER A CA 1
ATOM 2098 C C . SER A 1 273 ? -0.076 -9.561 -20.085 1.00 89.94 273 SER A C 1
ATOM 2100 O O . SER A 1 273 ? -1.074 -10.066 -20.598 1.00 89.94 273 SER A O 1
ATOM 2102 N N . TYR A 1 274 ? 0.138 -8.244 -20.075 1.00 90.44 274 TYR A N 1
ATOM 2103 C CA . TYR A 1 274 ? -0.811 -7.249 -20.578 1.00 90.44 274 TYR A CA 1
ATOM 2104 C C . TYR A 1 274 ? -0.176 -6.442 -21.706 1.00 90.44 274 TYR A C 1
ATOM 2106 O O . TYR A 1 274 ? 0.843 -5.784 -21.503 1.00 90.44 274 TYR A O 1
ATOM 2114 N N . ALA A 1 275 ? -0.771 -6.503 -22.898 1.00 94.50 275 ALA A N 1
ATOM 2115 C CA . ALA A 1 275 ? -0.275 -5.812 -24.082 1.00 94.50 275 ALA A CA 1
ATOM 2116 C C . ALA A 1 275 ? -0.956 -4.448 -24.268 1.00 94.50 275 ALA A C 1
ATOM 2118 O O . ALA A 1 275 ? -2.184 -4.342 -24.286 1.00 94.50 275 ALA A O 1
ATOM 2119 N N . TYR A 1 276 ? -0.143 -3.420 -24.476 1.00 95.00 276 TYR A N 1
ATOM 2120 C CA . TYR A 1 276 ? -0.548 -2.040 -24.704 1.00 95.00 276 TYR A CA 1
ATOM 2121 C C . TYR A 1 276 ? -0.058 -1.605 -26.092 1.00 95.00 276 TYR A C 1
ATOM 2123 O O . TYR A 1 276 ? 1.140 -1.365 -26.270 1.00 95.00 276 TYR A O 1
ATOM 2131 N N . PRO A 1 277 ? -0.943 -1.524 -27.101 1.00 97.56 277 PRO A N 1
ATOM 2132 C CA . PRO A 1 277 ? -0.592 -0.970 -28.402 1.00 97.56 277 PRO A CA 1
ATOM 2133 C C . PRO A 1 277 ? -0.016 0.444 -28.288 1.00 97.56 277 PRO A C 1
ATOM 2135 O O . PRO A 1 277 ? -0.496 1.271 -27.499 1.00 97.56 277 PRO A O 1
ATOM 2138 N N . ARG A 1 278 ? 1.002 0.734 -29.102 1.00 97.44 278 ARG A N 1
ATOM 2139 C CA . ARG A 1 278 ? 1.557 2.081 -29.222 1.00 97.44 278 ARG A CA 1
ATOM 2140 C C . ARG A 1 278 ? 0.508 3.007 -29.830 1.00 97.44 278 ARG A C 1
ATOM 2142 O O . ARG A 1 278 ? -0.129 2.677 -30.830 1.00 97.44 278 ARG A O 1
ATOM 2149 N N . GLN A 1 279 ? 0.321 4.154 -29.200 1.00 95.50 279 GLN A N 1
ATOM 2150 C CA . GLN A 1 279 ? -0.562 5.205 -29.677 1.00 95.50 279 GLN A CA 1
ATOM 2151 C C . GLN A 1 279 ? 0.129 5.961 -30.818 1.00 95.50 279 GLN A C 1
ATOM 2153 O O . GLN A 1 279 ? 1.355 6.097 -30.820 1.00 95.50 279 GLN A O 1
ATOM 2158 N N . ARG A 1 280 ? -0.664 6.368 -31.815 1.00 75.31 280 ARG A N 1
ATOM 2159 C CA . ARG A 1 280 ? -0.179 7.102 -32.992 1.00 75.31 280 ARG A CA 1
ATOM 2160 C C . ARG A 1 280 ? 0.330 8.488 -32.630 1.00 75.31 280 ARG A C 1
ATOM 2162 O O . ARG A 1 280 ? -0.279 9.107 -31.731 1.00 75.31 280 ARG A O 1
#